Protein AF-A0A3M0GCZ4-F1 (afdb_monomer_lite)

Radius of gyration: 19.89 Å; chains: 1; bounding box: 75×38×51 Å

Secondary structure (DSSP, 8-state):
----PPPPP-HHHHHHHHHHHHHHSPPPPGGG-----S-HHHHHHHHHHHHHHHHHHHHTHHHHHHHHHHH-TT--HHHHHIIIIIIHHHHHHHHHHHHHHHHHTTPPPP----PPPHHHHHHHHHTTSHHHHHHHHHHHHHHHHHHHHHHHHHHHHHHHHHHHTT-HHHIIIIIHHHHHHHHHHHHHHHHHHHHHHHHT-S-HHHHHHHHHHHHHH---TT-TT-HHHHHHHHHHHHHTTGGGSHHHHHHHHHHHHHHHH-TTSTT-SS-HHHHHHHHHHHHHHHTTTTS----------

Foldseek 3Di:
DDPPPDDAQDLVNLLVLLVVLCVVQPAADLVQADLDDDCLPVCCVQCVLVLLLQLQLLCQLQLVVVLCVLQAVPDDPSRCCNSPVHVSSNSNSLNVLSQVNCVSSVHHGHDHDNDDDPVSNVLSVVLVDQLSNLLSLLLSLLQQLLQLLLLLVLLVLVLVVCVVVVNNRCSPRRSVSSSVSSVSSNVSSLSSNVNCLVVVSHDPVSLVVSVVCCLVPPAHRSPSVPLVSLQSVLVSCVSSVVVVVLVVSQLSSFQSVCVRSVVVPPPDSGDPVSSVSNVVNVCSNCVVVPDDDDDDDDDDD

Organism: NCBI:txid2479848

Sequence (301 aa):
MGRVFAPKITDASLKAFTLKLGDKHPPIALGSADRTIHDPGAVRRRFAGTIDYLARVELEVDRNVLELLTLLPNVSEVDKIFYQDVWYDQEMAHGYLLDQLQVDLGMEPADPFMTVPLRMKLLGALAHWDPIHDISRMLYYLTGASTERQAVVAYSILIRELKLMGEDAIAETIIHPIKQQEPGHYTFYKMSAEKMMQDGDLQPWQLFVTRLLRSQAFTLVGVDYVKKYQQDLGGVLTELGMDQEMEVYAKEIGRLEAKLLWAKDKGMDFPPYFLKSLQESVDMYKGQGNFDAPVNNRFMI

InterPro domains:
  IPR009078 Ferritin-like superfamily [SSF47240] (61-214)
  IPR012348 Ribonucleotide reductase-like [G3DSA:1.10.620.20] (51-265)

pLDDT: mean 91.24, std 14.03, range [29.19, 98.62]

Structure (mmCIF, N/CA/C/O backbone):
data_AF-A0A3M0GCZ4-F1
#
_entry.id   AF-A0A3M0GCZ4-F1
#
loop_
_atom_site.group_PDB
_atom_site.id
_atom_site.type_symbol
_atom_site.label_atom_id
_atom_site.label_alt_id
_atom_site.label_comp_id
_atom_site.label_asym_id
_atom_site.label_entity_id
_atom_site.label_seq_id
_atom_site.pdbx_PDB_ins_code
_atom_site.Cartn_x
_atom_site.Cartn_y
_atom_site.Cartn_z
_atom_site.occupancy
_atom_site.B_iso_or_equiv
_atom_site.auth_seq_id
_atom_site.auth_comp_id
_atom_site.auth_asym_id
_atom_site.auth_atom_id
_atom_site.pdbx_PDB_model_num
ATOM 1 N N . MET A 1 1 ? 36.563 12.392 2.396 1.00 38.31 1 MET A N 1
ATOM 2 C CA . MET A 1 1 ? 35.442 11.558 2.882 1.00 38.31 1 MET A CA 1
ATOM 3 C C . MET A 1 1 ? 35.080 10.578 1.782 1.00 38.31 1 MET A C 1
ATOM 5 O O . MET A 1 1 ? 34.630 11.014 0.730 1.00 38.31 1 MET A O 1
ATOM 9 N N . GLY A 1 2 ? 35.380 9.289 1.963 1.00 35.66 2 GLY A N 1
ATOM 10 C CA . GLY A 1 2 ? 35.023 8.266 0.979 1.00 35.66 2 GLY A CA 1
ATOM 11 C C . GLY A 1 2 ? 33.505 8.165 0.875 1.00 35.66 2 GLY A C 1
ATOM 12 O O . GLY A 1 2 ? 32.832 8.055 1.898 1.00 35.66 2 GLY A O 1
ATOM 13 N N . ARG A 1 3 ? 32.957 8.246 -0.343 1.00 40.72 3 ARG A N 1
ATOM 14 C CA . ARG A 1 3 ? 31.555 7.893 -0.580 1.00 40.72 3 ARG A CA 1
ATOM 15 C C . ARG A 1 3 ? 31.402 6.427 -0.191 1.00 40.72 3 ARG A C 1
ATOM 17 O O . ARG A 1 3 ? 31.958 5.561 -0.860 1.00 40.72 3 ARG A O 1
ATOM 24 N N . VAL A 1 4 ? 30.687 6.159 0.897 1.00 42.12 4 VAL A N 1
ATOM 25 C CA . VAL A 1 4 ? 30.185 4.816 1.182 1.00 42.12 4 VAL A CA 1
ATOM 26 C C . VAL A 1 4 ? 29.192 4.521 0.065 1.00 42.12 4 VAL A C 1
ATOM 28 O O . VAL A 1 4 ? 28.097 5.081 0.038 1.00 42.12 4 VAL A O 1
ATOM 31 N N . PHE A 1 5 ? 29.614 3.741 -0.929 1.00 53.41 5 PHE A N 1
ATOM 32 C CA . PHE A 1 5 ? 28.690 3.230 -1.930 1.00 53.41 5 PHE A CA 1
ATOM 33 C C . PHE A 1 5 ? 27.704 2.325 -1.197 1.00 53.41 5 PHE A C 1
ATOM 35 O O . PHE A 1 5 ? 28.119 1.436 -0.450 1.00 53.41 5 PHE A O 1
ATOM 42 N N . ALA A 1 6 ? 26.407 2.583 -1.367 1.00 64.88 6 ALA A N 1
ATOM 43 C CA . ALA A 1 6 ? 25.398 1.642 -0.912 1.00 64.88 6 ALA A CA 1
ATOM 44 C C . ALA A 1 6 ? 25.716 0.263 -1.525 1.00 64.88 6 ALA A C 1
ATOM 46 O O . ALA A 1 6 ? 26.135 0.210 -2.688 1.00 64.88 6 ALA A O 1
ATOM 47 N N . PRO A 1 7 ? 25.591 -0.833 -0.758 1.00 79.56 7 PRO A N 1
ATOM 48 C CA . PRO A 1 7 ? 25.889 -2.162 -1.270 1.00 79.56 7 PRO A CA 1
ATOM 49 C C . PRO A 1 7 ? 25.038 -2.449 -2.512 1.00 79.56 7 PRO A C 1
ATOM 51 O O . PRO A 1 7 ? 23.849 -2.135 -2.540 1.00 79.56 7 PRO A O 1
ATOM 54 N N . LYS A 1 8 ? 25.669 -3.025 -3.542 1.00 91.75 8 LYS A N 1
ATOM 55 C CA . LYS A 1 8 ? 25.013 -3.370 -4.807 1.00 91.75 8 LYS A CA 1
ATOM 56 C C . LYS A 1 8 ? 23.875 -4.362 -4.544 1.00 91.75 8 LYS A C 1
ATOM 58 O O . LYS A 1 8 ? 24.109 -5.401 -3.929 1.00 91.75 8 LYS A O 1
ATOM 63 N N . ILE A 1 9 ? 22.677 -4.072 -5.047 1.00 96.06 9 ILE A N 1
ATOM 64 C CA . ILE A 1 9 ? 21.540 -4.995 -4.975 1.00 96.06 9 ILE A CA 1
ATOM 65 C C . ILE A 1 9 ? 21.711 -6.048 -6.075 1.00 96.06 9 ILE A C 1
ATOM 67 O O . ILE A 1 9 ? 21.933 -5.721 -7.238 1.00 96.06 9 ILE A O 1
ATOM 71 N N . THR A 1 10 ? 21.642 -7.318 -5.697 1.00 95.38 10 THR A N 1
ATOM 72 C CA . THR A 1 10 ? 21.748 -8.496 -6.575 1.00 95.38 10 THR A CA 1
ATOM 73 C C . THR A 1 10 ? 20.532 -9.401 -6.386 1.00 95.38 10 THR A C 1
ATOM 75 O O . THR A 1 10 ? 19.877 -9.325 -5.342 1.00 95.38 10 THR A O 1
ATOM 78 N N . ASP A 1 11 ? 20.266 -10.303 -7.334 1.00 94.75 11 ASP A N 1
ATOM 79 C CA . ASP A 1 11 ? 19.191 -11.299 -7.185 1.00 94.75 11 ASP A CA 1
ATOM 80 C C . ASP A 1 11 ? 19.402 -12.160 -5.932 1.00 94.75 11 ASP A C 1
ATOM 82 O O . ASP A 1 11 ? 18.464 -12.408 -5.182 1.00 94.75 11 ASP A O 1
ATOM 86 N N . ALA A 1 12 ? 20.653 -12.530 -5.632 1.00 95.88 12 ALA A N 1
ATOM 87 C CA . ALA A 1 12 ? 20.996 -13.282 -4.428 1.00 95.88 12 ALA A CA 1
ATOM 88 C C . ALA A 1 12 ? 20.676 -12.504 -3.140 1.00 95.88 12 ALA A C 1
ATOM 90 O O . ALA A 1 12 ? 20.096 -13.065 -2.213 1.00 95.88 12 ALA A O 1
ATOM 91 N N . SER A 1 13 ? 21.014 -11.210 -3.076 1.00 96.00 13 SER A N 1
ATOM 92 C CA . SER A 1 13 ? 20.690 -10.384 -1.903 1.00 96.00 13 SER A CA 1
ATOM 93 C C . SER A 1 13 ? 19.192 -10.113 -1.765 1.00 96.00 13 SER A C 1
ATOM 95 O O . SER A 1 13 ? 18.702 -10.052 -0.642 1.00 96.00 13 SER A O 1
ATOM 97 N N . LEU A 1 14 ? 18.471 -9.965 -2.884 1.00 96.62 14 LEU A N 1
ATOM 98 C CA . LEU A 1 14 ? 17.024 -9.759 -2.880 1.00 96.62 14 LEU A CA 1
ATOM 99 C C . LEU A 1 14 ? 16.307 -11.040 -2.435 1.00 96.62 14 LEU A C 1
ATOM 101 O O . LEU A 1 14 ? 15.491 -10.987 -1.525 1.00 96.62 14 LEU A O 1
ATOM 105 N N . LYS A 1 15 ? 16.707 -12.205 -2.963 1.00 97.75 15 LYS A N 1
ATOM 106 C CA . LYS A 1 15 ? 16.213 -13.519 -2.523 1.00 97.75 15 LYS A CA 1
ATOM 107 C C . LYS A 1 15 ? 16.488 -13.765 -1.041 1.00 97.75 15 LYS A C 1
ATOM 109 O O . LYS A 1 15 ? 15.593 -14.174 -0.313 1.00 97.75 15 LYS A O 1
ATOM 114 N N . ALA A 1 16 ? 17.706 -13.483 -0.575 1.00 97.75 16 ALA A N 1
ATOM 115 C CA . ALA A 1 16 ? 18.057 -13.622 0.837 1.00 97.75 16 ALA A CA 1
ATOM 116 C C . ALA A 1 16 ? 17.223 -12.695 1.737 1.00 97.75 16 ALA A C 1
ATOM 118 O O . ALA A 1 16 ? 16.837 -13.093 2.835 1.00 97.75 16 ALA A O 1
ATOM 119 N N . PHE A 1 17 ? 16.933 -11.475 1.276 1.00 97.69 17 PHE A N 1
ATOM 120 C CA . PHE A 1 17 ? 16.020 -10.568 1.963 1.00 97.69 17 PHE A CA 1
ATOM 121 C C . PHE A 1 17 ? 14.600 -11.146 2.027 1.00 97.69 17 PHE A C 1
ATOM 123 O O . PHE A 1 17 ? 14.047 -11.223 3.121 1.00 97.69 17 PHE A O 1
ATOM 130 N N . THR A 1 18 ? 14.047 -11.596 0.897 1.00 97.56 18 THR A N 1
ATOM 131 C CA . THR A 1 18 ? 12.695 -12.167 0.804 1.00 97.56 18 THR A CA 1
ATOM 132 C C . THR A 1 18 ? 12.514 -13.370 1.727 1.00 97.56 18 THR A C 1
ATOM 134 O O . THR A 1 18 ? 11.573 -13.402 2.511 1.00 97.56 18 THR A O 1
ATOM 137 N N . LEU A 1 19 ? 13.446 -14.327 1.704 1.00 97.56 19 LEU A N 1
ATOM 138 C CA . LEU A 1 19 ? 13.374 -15.507 2.572 1.00 97.56 19 LEU A CA 1
ATOM 139 C C . LEU A 1 19 ? 13.430 -15.116 4.053 1.00 97.56 19 LEU A C 1
ATOM 141 O O . LEU A 1 19 ? 12.614 -15.557 4.855 1.00 97.56 19 LEU A O 1
ATOM 145 N N . LYS A 1 20 ? 14.340 -14.201 4.410 1.00 97.62 20 LYS A N 1
ATOM 146 C CA . LYS A 1 20 ? 14.443 -13.694 5.781 1.00 97.62 20 LYS A CA 1
ATOM 147 C C . LYS A 1 20 ? 13.184 -12.944 6.226 1.00 97.62 20 LYS A C 1
ATOM 149 O O . LYS A 1 20 ? 12.872 -12.958 7.415 1.00 97.62 20 LYS A O 1
ATOM 154 N N . LEU A 1 21 ? 12.511 -12.243 5.312 1.00 97.19 21 LEU A N 1
ATOM 155 C CA . LEU A 1 21 ? 11.243 -11.577 5.592 1.00 97.19 21 LEU A CA 1
ATOM 156 C C . LEU A 1 21 ? 10.177 -12.608 5.980 1.00 97.19 21 LEU A C 1
ATOM 158 O O . LEU A 1 21 ? 9.605 -12.467 7.059 1.00 97.19 21 LEU A O 1
ATOM 162 N N . GLY A 1 22 ? 9.987 -13.650 5.165 1.00 95.62 22 GLY A N 1
ATOM 163 C CA . GLY A 1 22 ? 9.039 -14.733 5.449 1.00 95.62 22 GLY A CA 1
ATOM 164 C C . GLY A 1 22 ? 9.333 -15.451 6.768 1.00 95.62 22 GLY A C 1
ATOM 165 O O . GLY A 1 22 ? 8.443 -15.587 7.602 1.00 95.62 22 GLY A O 1
ATOM 166 N N . ASP A 1 23 ? 10.598 -15.801 7.019 1.00 96.75 23 ASP A N 1
ATOM 167 C CA . ASP A 1 23 ? 11.008 -16.472 8.262 1.00 96.75 23 ASP A CA 1
ATOM 168 C C . ASP A 1 23 ? 10.756 -15.614 9.511 1.00 96.75 23 ASP A C 1
ATOM 170 O O . ASP A 1 23 ? 10.365 -16.113 10.567 1.00 96.75 23 ASP A O 1
ATOM 174 N N . LYS A 1 24 ? 11.040 -14.309 9.423 1.00 96.56 24 LYS A N 1
ATOM 175 C CA . LYS A 1 24 ? 10.952 -13.398 10.571 1.00 96.56 24 LYS A CA 1
ATOM 176 C C . LYS A 1 24 ? 9.514 -12.976 10.869 1.00 96.56 24 LYS A C 1
ATOM 178 O O . LYS A 1 24 ? 9.197 -12.681 12.021 1.00 96.56 24 LYS A O 1
ATOM 183 N N . HIS A 1 25 ? 8.685 -12.893 9.840 1.00 95.81 25 HIS A N 1
ATOM 184 C CA . HIS A 1 25 ? 7.334 -12.365 9.920 1.00 95.81 25 HIS A CA 1
ATOM 185 C C . HIS A 1 25 ? 6.360 -13.336 9.240 1.00 95.81 25 HIS A C 1
ATOM 187 O O . HIS A 1 25 ? 5.807 -12.983 8.212 1.00 95.81 25 HIS A O 1
ATOM 193 N N . PRO A 1 26 ? 6.138 -14.555 9.761 1.00 96.75 26 PRO A N 1
ATOM 194 C CA . PRO A 1 26 ? 5.201 -15.492 9.138 1.00 96.75 26 PRO A CA 1
ATOM 195 C C . PRO A 1 26 ? 3.769 -14.920 9.100 1.00 96.75 26 PRO A C 1
ATOM 197 O O . PRO A 1 26 ? 3.473 -13.986 9.856 1.00 96.75 26 PRO A O 1
ATOM 200 N N . PRO A 1 27 ? 2.867 -15.481 8.271 1.00 97.44 27 PRO A N 1
ATOM 201 C CA . PRO A 1 27 ? 1.453 -15.113 8.271 1.00 97.44 27 PRO A CA 1
ATOM 202 C C . PRO A 1 27 ? 0.866 -15.078 9.685 1.00 97.44 27 PRO A C 1
ATOM 204 O O . PRO A 1 27 ? 1.150 -15.949 10.514 1.00 97.44 27 PRO A O 1
ATOM 207 N N . ILE A 1 28 ? 0.063 -14.053 9.974 1.00 97.50 28 ILE A N 1
ATOM 208 C CA . ILE A 1 28 ? -0.512 -13.867 11.309 1.00 97.50 28 ILE A CA 1
ATOM 209 C C . ILE A 1 28 ? -1.551 -14.966 11.540 1.00 97.50 28 ILE A C 1
ATOM 211 O O . ILE A 1 28 ? -2.485 -15.138 10.759 1.00 97.50 28 ILE A O 1
ATOM 215 N N . ALA A 1 29 ? -1.409 -15.722 12.626 1.00 96.38 29 ALA A N 1
ATOM 216 C CA . ALA A 1 29 ? -2.391 -16.739 12.970 1.00 96.38 29 ALA A CA 1
ATOM 217 C C . ALA A 1 29 ? -3.709 -16.065 13.379 1.00 96.38 29 ALA A C 1
ATOM 219 O O . ALA A 1 29 ? -3.748 -15.349 14.372 1.00 96.38 29 ALA A O 1
ATOM 220 N N . LEU A 1 30 ? -4.814 -16.337 12.680 1.00 93.62 30 LEU A N 1
ATOM 221 C CA . LEU A 1 30 ? -6.104 -15.682 12.969 1.00 93.62 30 LEU A CA 1
ATOM 222 C C . LEU A 1 30 ? -6.553 -15.849 14.434 1.00 93.62 30 LEU A C 1
ATOM 224 O O . LEU A 1 30 ? -7.144 -14.950 15.022 1.00 93.62 30 LEU A O 1
ATOM 228 N N . GLY A 1 31 ? -6.224 -16.989 15.051 1.00 93.69 31 GLY A N 1
ATOM 229 C CA . GLY A 1 31 ? -6.527 -17.266 16.457 1.00 93.69 31 GLY A CA 1
ATOM 230 C C . GLY A 1 31 ? -5.642 -16.541 17.480 1.00 93.69 31 GLY A C 1
ATOM 231 O O . GLY A 1 31 ? -5.900 -16.680 18.671 1.00 93.69 31 GLY A O 1
ATOM 232 N N . SER A 1 32 ? -4.600 -15.808 17.064 1.00 95.25 32 SER A N 1
ATOM 233 C CA . SER A 1 32 ? -3.769 -15.018 17.985 1.00 95.25 32 SER A CA 1
ATOM 234 C C . SER A 1 32 ? -4.334 -13.630 18.284 1.00 95.25 32 SER A C 1
ATOM 236 O O . SER A 1 32 ? -3.797 -12.946 19.153 1.00 95.25 32 SER A O 1
ATOM 238 N N . ALA A 1 33 ? -5.377 -13.201 17.569 1.00 96.19 33 ALA A N 1
ATOM 239 C CA . ALA A 1 33 ? -6.025 -11.916 17.795 1.00 96.19 33 ALA A CA 1
ATOM 240 C C . ALA A 1 33 ? -6.880 -11.940 19.074 1.00 96.19 33 ALA A C 1
ATOM 242 O O . ALA A 1 33 ? -7.771 -12.780 19.226 1.00 96.19 33 ALA A O 1
ATOM 243 N N . ASP A 1 34 ? -6.635 -10.988 19.974 1.00 97.31 34 ASP A N 1
ATOM 244 C CA . ASP A 1 34 ? -7.544 -10.657 21.066 1.00 97.31 34 ASP A CA 1
ATOM 245 C C . ASP A 1 34 ? -8.639 -9.735 20.521 1.00 97.31 34 ASP A C 1
ATOM 247 O O . ASP A 1 34 ? -8.384 -8.611 20.087 1.00 97.31 34 ASP A O 1
ATOM 251 N N . ARG A 1 35 ? -9.871 -10.244 20.532 1.00 94.69 35 ARG A N 1
ATOM 252 C CA . ARG A 1 35 ? -11.056 -9.594 19.953 1.00 94.69 35 ARG A CA 1
ATOM 253 C C . ARG A 1 35 ? -11.828 -8.754 20.972 1.00 94.69 35 ARG A C 1
ATOM 255 O O . ARG A 1 35 ? -12.979 -8.398 20.737 1.00 94.69 35 ARG A O 1
ATOM 262 N N . THR A 1 36 ? -11.233 -8.471 22.128 1.00 97.88 36 THR A N 1
ATOM 263 C CA . THR A 1 36 ? -11.842 -7.605 23.140 1.00 97.88 36 THR A CA 1
ATOM 264 C C . THR A 1 36 ? -11.956 -6.175 22.606 1.00 97.88 36 THR A C 1
ATOM 266 O O . THR A 1 36 ? -10.963 -5.583 22.194 1.00 97.88 36 THR A O 1
ATOM 269 N N . ILE A 1 37 ? -13.166 -5.612 22.638 1.00 98.00 37 ILE A N 1
ATOM 270 C CA . ILE A 1 37 ? -13.441 -4.213 22.285 1.00 98.00 37 ILE A CA 1
ATOM 271 C C . ILE A 1 37 ? -14.203 -3.581 23.450 1.00 98.00 37 ILE A C 1
ATOM 273 O O . ILE A 1 37 ? -15.256 -4.086 23.848 1.00 98.00 37 ILE A O 1
ATOM 277 N N . HIS A 1 38 ? -13.673 -2.500 24.015 1.00 97.81 38 HIS A N 1
ATOM 278 C CA . HIS A 1 38 ? -14.231 -1.860 25.204 1.00 97.81 38 HIS A CA 1
ATOM 279 C C . HIS A 1 38 ? -15.468 -1.005 24.891 1.00 97.81 38 HIS A C 1
ATOM 281 O O . HIS A 1 38 ? -16.476 -1.109 25.592 1.00 97.81 38 HIS A O 1
ATOM 287 N N . ASP A 1 39 ? -15.421 -0.183 23.840 1.00 97.94 39 ASP A N 1
ATOM 288 C CA . ASP A 1 39 ? -16.551 0.608 23.339 1.00 97.94 39 ASP A CA 1
ATOM 289 C C . ASP A 1 39 ? -16.671 0.465 21.809 1.00 97.94 39 ASP A C 1
ATOM 291 O O . ASP A 1 39 ? -16.263 1.353 21.046 1.00 97.94 39 ASP A O 1
ATOM 295 N N . PRO A 1 40 ? -17.295 -0.629 21.323 1.00 97.94 40 PRO A N 1
ATOM 296 C CA . PRO A 1 40 ? -17.469 -0.851 19.888 1.00 97.94 40 PRO A CA 1
ATOM 297 C C . PRO A 1 40 ? -18.274 0.269 19.218 1.00 97.94 40 PRO A C 1
ATOM 299 O O . PRO A 1 40 ? -18.070 0.574 18.043 1.00 97.94 40 PRO A O 1
ATOM 302 N N . GLY A 1 41 ? -19.159 0.941 19.963 1.00 98.00 41 GLY A N 1
ATOM 303 C CA . GLY A 1 41 ? -19.921 2.077 19.459 1.00 98.00 41 GLY A CA 1
ATOM 304 C C . GLY A 1 41 ? -19.039 3.294 19.181 1.00 98.00 41 GLY A C 1
ATOM 305 O O . GLY A 1 41 ? -19.228 3.958 18.160 1.00 98.00 41 GLY A O 1
ATOM 306 N N . ALA A 1 42 ? -18.088 3.606 20.065 1.00 98.00 42 ALA A N 1
ATOM 307 C CA . ALA A 1 42 ? -17.138 4.697 19.859 1.00 98.00 42 ALA A CA 1
ATOM 308 C C . ALA A 1 42 ? -16.163 4.403 18.718 1.00 98.00 42 ALA A C 1
ATOM 310 O O . ALA A 1 42 ? -15.965 5.279 17.874 1.00 98.00 42 ALA A O 1
ATOM 311 N N . VAL A 1 43 ? -15.618 3.182 18.651 1.00 98.25 43 VAL A N 1
ATOM 312 C CA . VAL A 1 43 ? -14.736 2.760 17.550 1.00 98.25 43 VAL A CA 1
ATOM 313 C C . VAL A 1 43 ? -15.462 2.887 16.217 1.00 98.25 43 VAL A C 1
ATOM 315 O O . VAL A 1 43 ? -14.981 3.575 15.320 1.00 98.25 43 VAL A O 1
ATOM 318 N N . ARG A 1 44 ? -16.674 2.333 16.111 1.00 97.75 44 ARG A N 1
ATOM 319 C CA . ARG A 1 44 ? -17.481 2.412 14.890 1.00 97.75 44 ARG A CA 1
ATOM 320 C C . ARG A 1 44 ? -17.801 3.852 14.492 1.00 97.75 44 ARG A C 1
ATOM 322 O O . ARG A 1 44 ? -17.663 4.203 13.327 1.00 97.75 44 ARG A O 1
ATOM 329 N N . ARG A 1 45 ? -18.208 4.709 15.436 1.00 97.38 45 ARG A N 1
ATOM 330 C CA . ARG A 1 45 ? -18.507 6.123 15.132 1.00 97.38 45 ARG A CA 1
ATOM 331 C C . ARG A 1 45 ? -17.308 6.875 14.561 1.00 97.38 45 ARG A C 1
ATOM 333 O O . ARG A 1 45 ? -17.518 7.835 13.828 1.00 97.38 45 ARG A O 1
ATOM 340 N N . ARG A 1 46 ? -16.089 6.486 14.935 1.00 97.12 46 ARG A N 1
ATOM 341 C CA . ARG A 1 46 ? -14.869 7.194 14.546 1.00 97.12 46 ARG A CA 1
ATOM 342 C C . ARG A 1 46 ? -14.170 6.589 13.331 1.00 97.12 46 ARG A C 1
ATOM 344 O O . ARG A 1 46 ? -13.601 7.343 12.556 1.00 97.12 46 ARG A O 1
ATOM 351 N N . PHE A 1 47 ? -14.196 5.265 13.196 1.00 98.00 47 PHE A N 1
ATOM 352 C CA . PHE A 1 47 ? -13.337 4.532 12.264 1.00 98.00 47 PHE A CA 1
ATOM 353 C C . PHE A 1 47 ? -14.075 3.510 11.399 1.00 98.00 47 PHE A C 1
ATOM 355 O O . PHE A 1 47 ? -13.412 2.713 10.748 1.00 98.00 47 PHE A O 1
ATOM 362 N N . ALA A 1 48 ? -15.413 3.491 11.359 1.00 96.94 48 ALA A N 1
ATOM 363 C CA . ALA A 1 48 ? -16.124 2.549 10.488 1.00 96.94 48 ALA A CA 1
ATOM 364 C C . ALA A 1 48 ? -15.702 2.686 9.017 1.00 96.94 48 ALA A C 1
ATOM 366 O O . ALA A 1 48 ? -15.421 1.674 8.387 1.00 96.94 48 ALA A O 1
ATOM 367 N N . GLY A 1 49 ? -15.609 3.914 8.491 1.00 96.56 49 GLY A N 1
ATOM 368 C CA . GLY A 1 49 ? -15.168 4.150 7.113 1.00 96.56 49 GLY A CA 1
ATOM 369 C C . GLY A 1 49 ? -13.731 3.686 6.885 1.00 96.56 49 GLY A C 1
ATOM 370 O O . GLY A 1 49 ? -13.452 2.970 5.929 1.00 96.56 49 GLY A O 1
ATOM 371 N N . THR A 1 50 ? -12.826 4.028 7.804 1.00 97.69 50 THR A N 1
ATOM 372 C CA . THR A 1 50 ? -11.431 3.571 7.772 1.00 97.69 50 THR A CA 1
ATOM 373 C C . THR A 1 50 ? -11.299 2.049 7.803 1.00 97.69 50 THR A C 1
ATOM 375 O O . THR A 1 50 ? -10.582 1.494 6.977 1.00 97.69 50 THR A O 1
ATOM 378 N N . ILE A 1 51 ? -11.964 1.361 8.733 1.00 97.94 51 ILE A N 1
ATOM 379 C CA . ILE A 1 51 ? -11.839 -0.095 8.883 1.00 97.94 51 ILE A CA 1
ATOM 380 C C . ILE A 1 51 ? -12.448 -0.812 7.673 1.00 97.94 51 ILE A C 1
ATOM 382 O O . ILE A 1 51 ? -11.815 -1.732 7.168 1.00 97.94 51 ILE A O 1
ATOM 386 N N . ASP A 1 52 ? -13.600 -0.361 7.168 1.00 97.50 52 ASP A N 1
ATOM 387 C CA . ASP A 1 52 ? -14.207 -0.896 5.938 1.00 97.50 52 ASP A CA 1
ATOM 388 C C . ASP A 1 52 ? -13.285 -0.723 4.729 1.00 97.50 52 ASP A C 1
ATOM 390 O O . ASP A 1 52 ? -13.014 -1.677 3.998 1.00 97.50 52 ASP A O 1
ATOM 394 N N . TYR A 1 53 ? -12.709 0.471 4.563 1.00 97.38 53 TYR A N 1
ATOM 395 C CA . TYR A 1 53 ? -11.789 0.733 3.464 1.00 97.38 53 TYR A CA 1
ATOM 396 C C . TYR A 1 53 ? -10.543 -0.153 3.528 1.00 97.38 53 TYR A C 1
ATOM 398 O O . TYR A 1 53 ? -10.146 -0.714 2.508 1.00 97.38 53 TYR A O 1
ATOM 406 N N . LEU A 1 54 ? -9.929 -0.283 4.708 1.00 97.25 54 LEU A N 1
ATOM 407 C CA . LEU A 1 54 ? -8.740 -1.114 4.898 1.00 97.25 54 LEU A CA 1
ATOM 408 C C . LEU A 1 54 ? -9.069 -2.596 4.691 1.00 97.25 54 LEU A C 1
ATOM 410 O O . LEU A 1 54 ? -8.399 -3.243 3.897 1.00 97.25 54 LEU A O 1
ATOM 414 N N . ALA A 1 55 ? -10.135 -3.111 5.310 1.00 96.81 55 ALA A N 1
ATOM 415 C CA . ALA A 1 55 ? -10.556 -4.503 5.146 1.00 96.81 55 ALA A CA 1
ATOM 416 C C . ALA A 1 55 ? -10.822 -4.853 3.676 1.00 96.81 55 ALA A C 1
ATOM 418 O O . ALA A 1 55 ? -10.369 -5.888 3.197 1.00 96.81 55 ALA A O 1
ATOM 419 N N . ARG A 1 56 ? -11.498 -3.967 2.933 1.00 96.19 56 ARG A N 1
ATOM 420 C CA . ARG A 1 56 ? -11.730 -4.149 1.498 1.00 96.19 56 ARG A CA 1
ATOM 421 C C . ARG A 1 56 ? -10.417 -4.265 0.727 1.00 96.19 56 ARG A C 1
ATOM 423 O O . ARG A 1 56 ? -10.255 -5.207 -0.037 1.00 96.19 56 ARG A O 1
ATOM 430 N N . VAL A 1 57 ? -9.507 -3.307 0.903 1.00 95.44 57 VAL A N 1
ATOM 431 C CA . VAL A 1 57 ? -8.227 -3.282 0.174 1.00 95.44 57 VAL A CA 1
ATOM 432 C C . VAL A 1 57 ? -7.391 -4.523 0.480 1.00 95.44 57 VAL A C 1
ATOM 434 O O . VAL A 1 57 ? -6.838 -5.130 -0.431 1.00 95.44 57 VAL A O 1
ATOM 437 N N . GLU A 1 58 ? -7.351 -4.924 1.744 1.00 94.62 58 GLU A N 1
ATOM 438 C CA . GLU A 1 58 ? -6.578 -6.071 2.230 1.00 94.62 58 GLU A CA 1
ATOM 439 C C . GLU A 1 58 ? -7.199 -7.415 1.808 1.00 94.62 58 GLU A C 1
ATOM 441 O O . GLU A 1 58 ? -6.518 -8.428 1.718 1.00 94.62 58 GLU A O 1
ATOM 446 N N . LEU A 1 59 ? -8.494 -7.451 1.477 1.00 95.69 59 LEU A N 1
ATOM 447 C CA . LEU A 1 59 ? -9.144 -8.625 0.880 1.00 95.69 59 LEU A CA 1
ATOM 448 C C . LEU A 1 59 ? -8.994 -8.703 -0.647 1.00 95.69 59 LEU A C 1
ATOM 450 O O . LEU A 1 59 ? -9.336 -9.719 -1.252 1.00 95.69 59 LEU A O 1
ATOM 454 N N . GLU A 1 60 ? -8.467 -7.668 -1.302 1.00 94.38 60 GLU A N 1
ATOM 455 C CA . GLU A 1 60 ? -8.271 -7.651 -2.758 1.00 94.38 60 GLU A CA 1
ATOM 456 C C . GLU A 1 60 ? -6.993 -8.381 -3.206 1.00 94.38 60 GLU A C 1
ATOM 458 O O . GLU A 1 60 ? -6.630 -8.332 -4.383 1.00 94.38 60 GLU A O 1
ATOM 463 N N . VAL A 1 61 ? -6.332 -9.113 -2.305 1.00 90.44 61 VAL A N 1
ATOM 464 C CA . VAL A 1 61 ? -5.097 -9.881 -2.549 1.00 90.44 61 VAL A CA 1
ATOM 465 C C . VAL A 1 61 ? -5.210 -10.799 -3.760 1.00 90.44 61 VAL A C 1
ATOM 467 O O . VAL A 1 61 ? -4.363 -10.743 -4.651 1.00 90.44 61 VAL A O 1
ATOM 470 N N . ASP A 1 62 ? -6.285 -11.580 -3.863 1.00 89.25 62 ASP A N 1
ATOM 471 C CA . ASP A 1 62 ? -6.526 -12.462 -5.011 1.00 89.25 62 ASP A CA 1
ATOM 472 C C . ASP A 1 62 ? -6.597 -11.680 -6.332 1.00 89.25 62 ASP A C 1
ATOM 474 O O . ASP A 1 62 ? -6.035 -12.087 -7.356 1.00 89.25 62 ASP A O 1
ATOM 478 N N . ARG A 1 63 ? -7.247 -10.510 -6.320 1.00 92.25 63 ARG A N 1
ATOM 479 C CA . ARG A 1 63 ? -7.282 -9.619 -7.483 1.00 92.25 63 ARG A CA 1
ATOM 480 C C . ARG A 1 63 ? -5.892 -9.067 -7.781 1.00 92.25 63 ARG A C 1
ATOM 482 O O . ARG A 1 63 ? -5.507 -9.049 -8.949 1.00 92.25 63 ARG A O 1
ATOM 489 N N . ASN A 1 64 ? -5.129 -8.664 -6.770 1.00 90.44 64 ASN A N 1
ATOM 490 C CA . ASN A 1 64 ? -3.770 -8.144 -6.926 1.00 90.44 64 ASN A CA 1
ATOM 491 C C . ASN A 1 64 ? -2.824 -9.205 -7.518 1.00 90.44 64 ASN A C 1
ATOM 493 O O . ASN A 1 64 ? -2.026 -8.893 -8.405 1.00 90.44 64 ASN A O 1
ATOM 497 N N . VAL A 1 65 ? -2.969 -10.478 -7.128 1.00 89.38 65 VAL A N 1
ATOM 498 C CA . VAL A 1 65 ? -2.261 -11.607 -7.759 1.00 89.38 65 VAL A CA 1
ATOM 499 C C . VAL A 1 65 ? -2.653 -11.747 -9.228 1.00 89.38 65 VAL A C 1
ATOM 501 O O . VAL A 1 65 ? -1.783 -11.901 -10.088 1.00 89.38 65 VAL A O 1
ATOM 504 N N . LEU A 1 66 ? -3.943 -11.660 -9.562 1.00 90.06 66 LEU A N 1
ATOM 505 C CA . LEU A 1 66 ? -4.383 -11.695 -10.961 1.00 90.06 66 LEU A CA 1
ATOM 506 C C . LEU A 1 66 ? -3.833 -10.513 -11.771 1.00 90.06 66 LEU A C 1
ATOM 508 O O . LEU A 1 66 ? -3.461 -10.692 -12.934 1.00 90.06 66 LEU A O 1
ATOM 512 N N . GLU A 1 67 ? -3.747 -9.319 -11.183 1.00 90.44 67 GLU A N 1
ATOM 513 C CA . GLU A 1 67 ? -3.126 -8.152 -11.814 1.00 90.44 67 GLU A CA 1
ATOM 514 C C . GLU A 1 67 ? -1.631 -8.364 -12.054 1.00 90.44 67 GLU A C 1
ATOM 516 O O . GLU A 1 67 ? -1.168 -8.121 -13.169 1.00 90.44 67 GLU A O 1
ATOM 521 N N . LEU A 1 68 ? -0.895 -8.895 -11.073 1.00 89.94 68 LEU A N 1
ATOM 522 C CA . LEU A 1 68 ? 0.512 -9.275 -11.218 1.00 89.94 68 LEU A CA 1
ATOM 523 C C . LEU A 1 68 ? 0.700 -10.258 -12.381 1.00 89.94 68 LEU A C 1
ATOM 525 O O . LEU A 1 68 ? 1.507 -10.006 -13.277 1.00 89.94 68 LEU A O 1
ATOM 529 N N . LEU A 1 69 ? -0.057 -11.359 -12.389 1.00 88.44 69 LEU A N 1
ATOM 530 C CA . LEU A 1 69 ? 0.023 -12.390 -13.429 1.00 88.44 69 LEU A CA 1
ATOM 531 C C . LEU A 1 69 ? -0.353 -11.849 -14.814 1.00 88.44 69 LEU A C 1
ATOM 533 O O . LEU A 1 69 ? 0.160 -12.322 -15.826 1.00 88.44 69 LEU A O 1
ATOM 537 N N . THR A 1 70 ? -1.233 -10.847 -14.862 1.00 90.25 70 THR A N 1
ATOM 538 C CA . THR A 1 70 ? -1.620 -10.170 -16.103 1.00 90.25 70 THR A CA 1
ATOM 539 C C . THR A 1 70 ? -0.519 -9.235 -16.597 1.00 90.25 70 THR A C 1
ATOM 541 O O . THR A 1 70 ? -0.211 -9.226 -17.786 1.00 90.25 70 THR A O 1
ATOM 544 N N . LEU A 1 71 ? 0.053 -8.421 -15.708 1.00 91.38 71 LEU A N 1
ATOM 545 C CA . LEU A 1 71 ? 0.991 -7.354 -16.060 1.00 91.38 71 LEU A CA 1
ATOM 546 C C . LEU A 1 71 ? 2.413 -7.858 -16.294 1.00 91.38 71 LEU A C 1
ATOM 548 O O . LEU A 1 71 ? 3.148 -7.232 -17.056 1.00 91.38 71 LEU A O 1
ATOM 552 N N . LEU A 1 72 ? 2.807 -8.948 -15.632 1.00 91.75 72 LEU A N 1
ATOM 553 C CA . LEU A 1 72 ? 4.181 -9.437 -15.609 1.00 91.75 72 LEU A CA 1
ATOM 554 C C . LEU A 1 72 ? 4.290 -10.858 -16.195 1.00 91.75 72 LEU A C 1
ATOM 556 O O . LEU A 1 72 ? 4.561 -11.808 -15.455 1.00 91.75 72 LEU A O 1
ATOM 560 N N . PRO A 1 73 ? 4.152 -11.033 -17.525 1.00 88.38 73 PRO A N 1
ATOM 561 C CA . PRO A 1 73 ? 4.208 -12.357 -18.155 1.00 88.38 73 PRO A CA 1
ATOM 562 C C . PRO A 1 73 ? 5.540 -13.089 -17.908 1.00 88.38 73 PRO A C 1
ATOM 564 O O . PRO A 1 73 ? 5.567 -14.312 -17.799 1.00 88.38 73 PRO A O 1
ATOM 567 N N . ASN A 1 74 ? 6.637 -12.339 -17.749 1.00 86.88 74 ASN A N 1
ATOM 568 C CA . ASN A 1 74 ? 7.978 -12.858 -17.466 1.00 86.88 74 ASN A CA 1
ATOM 569 C C . ASN A 1 74 ? 8.486 -12.391 -16.089 1.00 86.88 74 ASN A C 1
ATOM 571 O O . ASN A 1 74 ? 9.483 -11.672 -15.982 1.00 86.88 74 ASN A O 1
ATOM 575 N N . VAL A 1 75 ? 7.760 -12.737 -15.026 1.00 84.50 75 VAL A N 1
ATOM 576 C CA . VAL A 1 75 ? 8.117 -12.401 -13.636 1.00 84.50 75 VAL A CA 1
ATOM 577 C C . VAL A 1 75 ? 9.369 -13.166 -13.162 1.00 84.50 75 VAL A C 1
ATOM 579 O O . VAL A 1 75 ? 9.543 -14.347 -13.488 1.00 84.50 75 VAL A O 1
ATOM 582 N N . SER A 1 76 ? 10.264 -12.501 -12.417 1.00 89.44 76 SER A N 1
ATOM 583 C CA . SER A 1 76 ? 11.533 -13.106 -11.978 1.00 89.44 76 SER A CA 1
ATOM 584 C C . SER A 1 76 ? 11.316 -14.207 -10.932 1.00 89.44 76 SER A C 1
ATOM 586 O O . SER A 1 76 ? 10.275 -14.261 -10.280 1.00 89.44 76 SER A O 1
ATOM 588 N N . GLU A 1 77 ? 12.300 -15.092 -10.734 1.00 92.88 77 GLU A N 1
ATOM 589 C CA . GLU A 1 77 ? 12.220 -16.121 -9.680 1.00 92.88 77 GLU A CA 1
ATOM 590 C C . GLU A 1 77 ? 12.028 -15.492 -8.293 1.00 92.88 77 GLU A C 1
ATOM 592 O O . GLU A 1 77 ? 11.234 -15.977 -7.496 1.00 92.88 77 GLU A O 1
ATOM 597 N N . VAL A 1 78 ? 12.722 -14.386 -8.014 1.00 94.56 78 VAL A N 1
ATOM 598 C CA . VAL A 1 78 ? 12.662 -13.724 -6.706 1.00 94.56 78 VAL A CA 1
ATOM 599 C C . VAL A 1 78 ? 11.308 -13.057 -6.473 1.00 94.56 78 VAL A C 1
ATOM 601 O O . VAL A 1 78 ? 10.786 -13.134 -5.365 1.00 94.56 78 VAL A O 1
ATOM 604 N N . ASP A 1 79 ? 10.719 -12.461 -7.513 1.00 93.81 79 ASP A N 1
ATOM 605 C CA . ASP A 1 79 ? 9.347 -11.952 -7.453 1.00 93.81 79 ASP A CA 1
ATOM 606 C C . ASP A 1 79 ? 8.358 -13.090 -7.168 1.00 93.81 79 ASP A C 1
ATOM 608 O O . ASP A 1 79 ? 7.515 -12.947 -6.292 1.00 93.81 79 ASP A O 1
ATOM 612 N N . LYS A 1 80 ? 8.477 -14.240 -7.853 1.00 93.19 80 LYS A N 1
ATOM 613 C CA . LYS A 1 80 ? 7.596 -15.397 -7.606 1.00 93.19 80 LYS A CA 1
ATOM 614 C C . LYS A 1 80 ? 7.668 -15.860 -6.156 1.00 93.19 80 LYS A C 1
ATOM 616 O O . LYS A 1 80 ? 6.620 -16.014 -5.547 1.00 93.19 80 LYS A O 1
ATOM 621 N N . ILE A 1 81 ? 8.877 -16.019 -5.613 1.00 95.12 81 ILE A N 1
ATOM 622 C CA . ILE A 1 81 ? 9.077 -16.396 -4.205 1.00 95.12 81 ILE A CA 1
ATOM 623 C C . ILE A 1 81 ? 8.424 -15.365 -3.285 1.00 95.12 81 ILE A C 1
ATOM 625 O O . ILE A 1 81 ? 7.728 -15.728 -2.347 1.00 95.12 81 ILE A O 1
ATOM 629 N N . PHE A 1 82 ? 8.625 -14.071 -3.550 1.00 96.25 82 PHE A N 1
ATOM 630 C CA . PHE A 1 82 ? 8.017 -13.030 -2.728 1.00 96.25 82 PHE A CA 1
ATOM 631 C C . PHE A 1 82 ? 6.490 -13.111 -2.750 1.00 96.25 82 PHE A C 1
ATOM 633 O O . PHE A 1 82 ? 5.892 -13.178 -1.684 1.00 96.25 82 PHE A O 1
ATOM 640 N N . TYR A 1 83 ? 5.860 -13.154 -3.926 1.00 93.31 83 TYR A N 1
ATOM 641 C CA . TYR A 1 83 ? 4.399 -13.162 -4.008 1.00 93.31 83 TYR A CA 1
ATOM 642 C C . TYR A 1 83 ? 3.782 -14.457 -3.506 1.00 93.31 83 TYR A C 1
ATOM 644 O O . TYR A 1 83 ? 2.817 -14.402 -2.759 1.00 93.31 83 TYR A O 1
ATOM 652 N N . GLN A 1 84 ? 4.321 -15.606 -3.911 1.00 92.19 84 GLN A N 1
ATOM 653 C CA . GLN A 1 84 ? 3.702 -16.905 -3.650 1.00 92.19 84 GLN A CA 1
ATOM 654 C C . GLN A 1 84 ? 4.018 -17.436 -2.254 1.00 92.19 84 GLN A C 1
ATOM 656 O O . GLN A 1 84 ? 3.131 -17.989 -1.616 1.00 92.19 84 GLN A O 1
ATOM 661 N N . ASP A 1 85 ? 5.255 -17.260 -1.781 1.00 94.12 85 ASP A N 1
ATOM 662 C CA . ASP A 1 85 ? 5.734 -17.947 -0.575 1.00 94.12 85 ASP A CA 1
ATOM 663 C C . ASP A 1 85 ? 5.785 -17.033 0.660 1.00 94.12 85 ASP A C 1
ATOM 665 O O . ASP A 1 85 ? 6.017 -17.513 1.769 1.00 94.12 85 ASP A O 1
ATOM 669 N N . VAL A 1 86 ? 5.634 -15.713 0.487 1.00 96.38 86 VAL A N 1
ATOM 670 C CA . VAL A 1 86 ? 5.760 -14.735 1.582 1.00 96.38 86 VAL A CA 1
ATOM 671 C C . VAL A 1 86 ? 4.546 -13.815 1.656 1.00 96.38 86 VAL A C 1
ATOM 673 O O . VAL A 1 86 ? 3.805 -13.863 2.630 1.00 96.38 86 VAL A O 1
ATOM 676 N N . TRP A 1 87 ? 4.344 -12.988 0.633 1.00 97.31 87 TRP A N 1
ATOM 677 C CA . TRP A 1 87 ? 3.368 -11.900 0.626 1.00 97.31 87 TRP A CA 1
ATOM 678 C C . TRP A 1 87 ? 1.924 -12.413 0.640 1.00 97.31 87 TRP A C 1
ATOM 680 O O . TRP A 1 87 ? 1.147 -11.983 1.480 1.00 97.31 87 TRP A O 1
ATOM 690 N N . TYR A 1 88 ? 1.569 -13.381 -0.211 1.00 96.62 88 TYR A N 1
ATOM 691 C CA . TYR A 1 88 ? 0.175 -13.816 -0.358 1.00 96.62 88 TYR A CA 1
ATOM 692 C C . TYR A 1 88 ? -0.472 -14.268 0.959 1.00 96.62 88 TYR A C 1
ATOM 694 O O . TYR A 1 88 ? -1.508 -13.737 1.348 1.00 96.62 88 TYR A O 1
ATOM 702 N N . ASP A 1 89 ? 0.143 -15.211 1.679 1.00 96.19 89 ASP A N 1
ATOM 703 C CA . ASP A 1 89 ? -0.444 -15.722 2.925 1.00 96.19 89 ASP A CA 1
ATOM 704 C C . ASP A 1 89 ? -0.436 -14.670 4.048 1.00 96.19 89 ASP A C 1
ATOM 706 O O . ASP A 1 89 ? -1.316 -14.680 4.912 1.00 96.19 89 ASP A O 1
ATOM 710 N N . GLN A 1 90 ? 0.547 -13.762 4.046 1.00 97.62 90 GLN A N 1
ATOM 711 C CA . GLN A 1 90 ? 0.600 -12.634 4.977 1.00 97.62 90 GLN A CA 1
ATOM 712 C C . GLN A 1 90 ? -0.606 -11.713 4.777 1.00 97.62 90 GLN A C 1
ATOM 714 O O . GLN A 1 90 ? -1.355 -11.483 5.721 1.00 97.62 90 GLN A O 1
ATOM 719 N N . GLU A 1 91 ? -0.834 -11.266 3.550 1.00 97.06 91 GLU A N 1
ATOM 720 C CA . GLU A 1 91 ? -1.865 -10.280 3.216 1.00 97.06 91 GLU A CA 1
ATOM 721 C C . GLU A 1 91 ? -3.270 -10.870 3.319 1.00 97.06 91 GLU A C 1
ATOM 723 O O . GLU A 1 91 ? -4.181 -10.242 3.851 1.00 97.06 91 GLU A O 1
ATOM 728 N N . MET A 1 92 ? -3.447 -12.139 2.930 1.00 96.69 92 MET A N 1
ATOM 729 C CA . MET A 1 92 ? -4.707 -12.844 3.182 1.00 96.69 92 MET A CA 1
ATOM 730 C C . MET A 1 92 ? -5.051 -12.842 4.677 1.00 96.69 92 MET A C 1
ATOM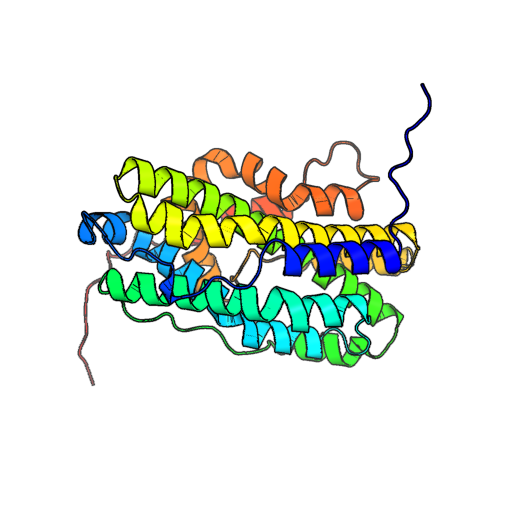 732 O O . MET A 1 92 ? -6.208 -12.636 5.048 1.00 96.69 92 MET A O 1
ATOM 736 N N . ALA A 1 93 ? -4.061 -13.041 5.556 1.00 97.56 93 ALA A N 1
ATOM 737 C CA . ALA A 1 93 ? -4.285 -12.956 6.995 1.00 97.56 93 ALA A CA 1
ATOM 738 C C . ALA A 1 93 ? -4.657 -11.532 7.447 1.00 97.56 93 ALA A C 1
ATOM 740 O O . ALA A 1 93 ? -5.484 -11.399 8.349 1.00 97.56 93 ALA A O 1
ATOM 741 N N . HIS A 1 94 ? -4.099 -10.483 6.830 1.00 98.00 94 HIS A N 1
ATOM 742 C CA . HIS A 1 94 ? -4.459 -9.089 7.124 1.00 98.00 94 HIS A CA 1
ATOM 743 C C . HIS A 1 94 ? -5.923 -8.821 6.787 1.00 98.00 94 HIS A C 1
ATOM 745 O O . HIS A 1 94 ? -6.677 -8.370 7.655 1.00 98.00 94 HIS A O 1
ATOM 751 N N . GLY A 1 95 ? -6.339 -9.190 5.572 1.00 96.69 95 GLY A N 1
ATOM 752 C CA . GLY A 1 95 ? -7.714 -9.053 5.103 1.00 96.69 95 GLY A CA 1
ATOM 753 C C . GLY A 1 95 ? -8.706 -9.770 6.015 1.00 96.69 95 GLY A C 1
ATOM 754 O O . GLY A 1 95 ? -9.665 -9.160 6.483 1.00 96.69 95 GLY A O 1
ATOM 755 N N . TYR A 1 96 ? -8.443 -11.033 6.368 1.00 97.56 96 TYR A N 1
ATOM 756 C CA . TYR A 1 96 ? -9.322 -11.787 7.270 1.00 97.56 96 TYR A CA 1
ATOM 757 C C . TYR A 1 96 ? -9.406 -11.196 8.678 1.00 97.56 96 TYR A C 1
ATOM 759 O O . TYR A 1 96 ? -10.474 -11.210 9.289 1.00 97.56 96 TYR A O 1
ATOM 767 N N . LEU A 1 97 ? -8.297 -10.690 9.216 1.00 98.00 97 LEU A N 1
ATOM 768 C CA . LEU A 1 97 ? -8.274 -10.070 10.538 1.00 98.00 97 LEU A CA 1
ATOM 769 C C . LEU A 1 97 ? -9.088 -8.772 10.575 1.00 98.00 97 LEU A C 1
ATOM 771 O O . LEU A 1 97 ? -9.855 -8.554 11.515 1.00 98.00 97 LEU A O 1
ATOM 775 N N . LEU A 1 98 ? -8.945 -7.925 9.556 1.00 97.94 98 LEU A N 1
ATOM 776 C CA . LEU A 1 98 ? -9.684 -6.667 9.454 1.00 97.94 98 LEU A CA 1
ATOM 777 C C . LEU A 1 98 ? -11.163 -6.895 9.152 1.00 97.94 98 LEU A C 1
ATOM 779 O O . LEU A 1 98 ? -12.012 -6.246 9.759 1.00 97.94 98 LEU A O 1
ATOM 783 N N . ASP A 1 99 ? -11.488 -7.852 8.287 1.00 97.50 99 ASP A N 1
ATOM 784 C CA . ASP A 1 99 ? -12.875 -8.221 8.016 1.00 97.50 99 ASP A CA 1
ATOM 785 C C . ASP A 1 99 ? -13.560 -8.798 9.259 1.00 97.50 99 ASP A C 1
ATOM 787 O O . ASP A 1 99 ? -14.677 -8.418 9.616 1.00 97.50 99 ASP A O 1
ATOM 791 N N . GLN A 1 100 ? -12.849 -9.637 10.015 1.00 97.06 100 GLN A N 1
ATOM 792 C CA . GLN A 1 100 ? -13.367 -10.148 11.276 1.00 97.06 100 GLN A CA 1
ATOM 793 C C . GLN A 1 100 ? -13.584 -9.029 12.309 1.00 97.06 100 GLN A C 1
ATOM 795 O O . GLN A 1 100 ? -14.589 -9.069 13.027 1.00 97.06 100 GLN A O 1
ATOM 800 N N . LEU A 1 101 ? -12.700 -8.025 12.354 1.00 97.38 101 LEU A N 1
ATOM 801 C CA . LEU A 1 101 ? -12.863 -6.834 13.191 1.00 97.38 101 LEU A CA 1
ATOM 802 C C . LEU A 1 101 ? -14.119 -6.031 12.811 1.00 97.38 101 LEU A C 1
ATOM 804 O O . LEU A 1 101 ? -14.809 -5.530 13.699 1.00 97.38 101 LEU A O 1
ATOM 808 N N . GLN A 1 102 ? -14.469 -5.934 11.525 1.00 97.12 102 GLN A N 1
ATOM 809 C CA . GLN A 1 102 ? -15.727 -5.299 11.109 1.00 97.12 102 GLN A CA 1
ATOM 810 C C . GLN A 1 102 ? -16.940 -6.000 11.714 1.00 97.12 102 GLN A C 1
ATOM 812 O O . GLN A 1 102 ? -17.818 -5.357 12.298 1.00 97.12 102 GLN A O 1
ATOM 817 N N . VAL A 1 103 ? -16.965 -7.330 11.627 1.00 96.56 103 VAL A N 1
ATOM 818 C CA . VAL A 1 103 ? -18.041 -8.141 12.203 1.00 96.56 103 VAL A CA 1
ATOM 819 C C . VAL A 1 103 ? -18.105 -7.961 13.724 1.00 96.56 103 VAL A C 1
ATOM 821 O O . VAL A 1 103 ? -19.199 -7.824 14.273 1.00 96.56 103 VAL A O 1
ATOM 824 N N . ASP A 1 104 ? -16.958 -7.868 14.405 1.00 96.81 104 ASP A N 1
ATOM 825 C CA . ASP A 1 104 ? -16.889 -7.592 15.850 1.00 96.81 104 ASP A CA 1
ATOM 826 C C . ASP A 1 104 ? -17.467 -6.222 16.233 1.00 96.81 104 ASP A C 1
ATOM 828 O O . ASP A 1 104 ? -18.054 -6.059 17.304 1.00 96.81 104 ASP A O 1
ATOM 832 N N . LEU A 1 105 ? -17.380 -5.243 15.332 1.00 97.38 105 LEU A N 1
ATOM 833 C CA . LEU A 1 105 ? -17.983 -3.914 15.472 1.00 97.38 105 LEU A CA 1
ATOM 834 C C . LEU A 1 105 ? -19.463 -3.866 15.037 1.00 97.38 105 LEU A C 1
ATOM 836 O O . LEU A 1 105 ? -20.093 -2.796 15.042 1.00 97.38 105 LEU A O 1
ATOM 840 N N . GLY A 1 106 ? -20.044 -5.010 14.662 1.00 96.88 106 GLY A N 1
ATOM 841 C CA . GLY A 1 106 ? -21.415 -5.118 14.166 1.00 96.88 106 GLY A CA 1
ATOM 842 C C . GLY A 1 106 ? -21.620 -4.424 12.816 1.00 96.88 106 GLY A C 1
ATOM 843 O O . GLY A 1 106 ? -22.684 -3.835 12.579 1.00 96.88 106 GLY A O 1
ATOM 844 N N . MET A 1 107 ? -20.582 -4.404 11.983 1.00 97.25 107 MET A N 1
ATOM 845 C CA . MET A 1 107 ? -20.626 -3.968 10.588 1.00 97.25 107 MET A CA 1
ATOM 846 C C . MET A 1 107 ? -20.833 -5.179 9.669 1.00 97.25 107 MET A C 1
ATOM 848 O O . MET A 1 107 ? -20.697 -6.327 10.094 1.00 97.25 107 MET A O 1
ATOM 852 N N . GLU A 1 108 ? -21.215 -4.916 8.422 1.00 96.25 108 GLU A N 1
ATOM 853 C CA . GLU A 1 108 ? -21.241 -5.962 7.398 1.00 96.25 108 GLU A CA 1
ATOM 854 C C . GLU A 1 108 ? -19.799 -6.324 7.000 1.00 96.25 108 GLU A C 1
ATOM 856 O O . GLU A 1 108 ? -18.922 -5.462 7.105 1.00 96.25 108 GLU A O 1
ATOM 861 N N . PRO A 1 109 ? -19.544 -7.562 6.545 1.00 95.38 109 PRO A N 1
ATOM 862 C CA . PRO A 1 109 ? -18.268 -7.918 5.933 1.00 95.38 109 PRO A CA 1
ATOM 863 C C . PRO A 1 109 ? -17.933 -7.012 4.742 1.00 95.38 109 PRO A C 1
ATOM 865 O O . PRO A 1 109 ? -18.834 -6.537 4.040 1.00 95.38 109 PRO A O 1
ATOM 868 N N . ALA A 1 110 ? -16.641 -6.808 4.494 1.00 94.62 110 ALA A N 1
ATOM 869 C CA . ALA A 1 110 ? -16.164 -6.015 3.368 1.00 94.62 110 ALA A CA 1
ATOM 870 C C . ALA A 1 110 ? -16.529 -6.677 2.031 1.00 94.62 110 ALA A C 1
ATOM 872 O O . ALA A 1 110 ? -16.538 -7.900 1.888 1.00 94.62 110 ALA A O 1
ATOM 873 N N . ASP A 1 111 ? -16.789 -5.838 1.028 1.00 93.31 111 ASP A N 1
ATOM 874 C CA . ASP A 1 111 ? -17.076 -6.252 -0.348 1.00 93.31 111 ASP A CA 1
ATOM 875 C C . ASP A 1 111 ? -15.869 -5.926 -1.251 1.00 93.31 111 ASP A C 1
ATOM 877 O O . ASP A 1 111 ? -15.756 -4.791 -1.739 1.00 93.31 111 ASP A O 1
ATOM 881 N N . PRO A 1 112 ? -14.915 -6.865 -1.426 1.00 92.50 112 PRO A N 1
ATOM 882 C CA . PRO A 1 112 ? -13.680 -6.615 -2.163 1.00 92.50 112 PRO A CA 1
ATOM 883 C C . PRO A 1 112 ? -13.920 -6.436 -3.664 1.00 92.50 112 PRO A C 1
ATOM 885 O O . PRO A 1 112 ? -14.708 -7.138 -4.306 1.00 92.50 112 PRO A O 1
ATOM 888 N N . PHE A 1 113 ? -13.169 -5.521 -4.276 1.00 89.19 113 PHE A N 1
ATOM 889 C CA . PHE A 1 113 ? -13.219 -5.295 -5.712 1.00 89.19 113 PHE A CA 1
ATOM 890 C C . PHE A 1 113 ? -12.364 -6.310 -6.487 1.00 89.19 113 PHE A C 1
ATOM 892 O O . PHE A 1 113 ? -11.142 -6.201 -6.588 1.00 89.19 113 PHE A O 1
ATOM 899 N N . MET A 1 114 ? -13.031 -7.266 -7.137 1.00 90.94 114 MET A N 1
ATOM 900 C CA . MET A 1 114 ? -12.362 -8.400 -7.798 1.00 90.94 114 MET A CA 1
ATOM 901 C C . MET A 1 114 ? -12.101 -8.230 -9.306 1.00 90.94 114 MET A C 1
ATOM 903 O O . MET A 1 114 ? -11.663 -9.164 -9.981 1.00 90.94 114 MET A O 1
ATOM 907 N N . THR A 1 115 ? -12.383 -7.061 -9.890 1.00 89.19 115 THR A N 1
ATOM 908 C CA . THR A 1 115 ? -12.300 -6.882 -11.351 1.00 89.19 115 THR A CA 1
ATOM 909 C C . THR A 1 115 ? -10.956 -6.315 -11.797 1.00 89.19 115 THR A C 1
ATOM 911 O O . THR A 1 115 ? -10.666 -5.150 -11.562 1.00 89.19 115 THR A O 1
ATOM 914 N N . VAL A 1 116 ? -10.198 -7.079 -12.591 1.00 88.75 116 VAL A N 1
ATOM 915 C CA . VAL A 1 116 ? -9.009 -6.558 -13.294 1.00 88.75 116 VAL A CA 1
ATOM 916 C C . VAL A 1 116 ? -9.430 -5.592 -14.421 1.00 88.75 116 VAL A C 1
ATOM 918 O O . VAL A 1 116 ? -10.088 -6.030 -15.382 1.00 88.75 116 VAL A O 1
ATOM 921 N N . PRO A 1 117 ? -9.038 -4.301 -14.383 1.00 87.62 117 PRO A N 1
ATOM 922 C CA . PRO A 1 117 ? -9.458 -3.311 -15.373 1.00 87.62 117 PRO A CA 1
ATOM 923 C C . PRO A 1 117 ? -8.943 -3.610 -16.788 1.00 87.62 117 PRO A C 1
ATOM 925 O O . PRO A 1 117 ? -7.812 -4.060 -16.979 1.00 87.62 117 PRO A O 1
ATOM 928 N N . LEU A 1 118 ? -9.730 -3.262 -17.816 1.00 90.00 118 LEU A N 1
ATOM 929 C CA . LEU A 1 118 ? -9.362 -3.487 -19.224 1.00 90.00 118 LEU A CA 1
ATOM 930 C C . LEU A 1 118 ? -8.000 -2.878 -19.591 1.00 90.00 118 LEU A C 1
ATOM 932 O O . LEU A 1 118 ? -7.221 -3.511 -20.295 1.00 90.00 118 LEU A O 1
ATOM 936 N N . ARG A 1 119 ? -7.678 -1.681 -19.086 1.00 88.56 119 ARG A N 1
ATOM 937 C CA . ARG A 1 119 ? -6.367 -1.052 -19.324 1.00 88.56 119 ARG A CA 1
ATOM 938 C C . ARG A 1 119 ? -5.191 -1.889 -18.807 1.00 88.56 119 ARG A C 1
ATOM 940 O O . ARG A 1 119 ? -4.158 -1.905 -19.463 1.00 88.56 119 ARG A O 1
ATOM 947 N N . MET A 1 120 ? -5.355 -2.604 -17.689 1.00 89.75 120 MET A N 1
ATOM 948 C CA . MET A 1 120 ? -4.314 -3.482 -17.145 1.00 89.75 120 MET A CA 1
ATOM 949 C C . MET A 1 120 ? -4.173 -4.728 -18.013 1.00 89.75 120 MET A C 1
ATOM 951 O O . MET A 1 120 ? -3.061 -5.117 -18.342 1.00 89.75 120 MET A O 1
ATOM 955 N N . LYS A 1 121 ? -5.291 -5.284 -18.500 1.00 92.50 121 LYS A N 1
ATOM 956 C CA . LYS A 1 121 ? -5.281 -6.389 -19.474 1.00 92.50 121 LYS A CA 1
ATOM 957 C C . LYS A 1 121 ? -4.584 -6.002 -20.781 1.00 92.50 121 LYS A C 1
ATOM 959 O O . LYS A 1 121 ? -3.801 -6.782 -21.311 1.00 92.50 121 LYS A O 1
ATOM 964 N N . LEU A 1 122 ? -4.840 -4.793 -21.287 1.00 93.00 122 LEU A N 1
ATOM 965 C CA . LEU A 1 122 ? -4.178 -4.268 -22.484 1.00 93.00 122 LEU A CA 1
ATOM 966 C C . LEU A 1 122 ? -2.679 -4.049 -22.253 1.00 93.00 122 LEU A C 1
ATOM 968 O O . LEU A 1 122 ? -1.879 -4.452 -23.094 1.00 93.00 122 LEU A O 1
ATOM 972 N N . LEU A 1 123 ? -2.293 -3.457 -21.117 1.00 91.94 123 LEU A N 1
ATOM 973 C CA . LEU A 1 123 ? -0.885 -3.296 -20.756 1.00 91.94 123 LEU A CA 1
ATOM 974 C C . LEU A 1 123 ? -0.184 -4.656 -20.639 1.00 91.94 123 LEU A C 1
ATOM 976 O O . LEU A 1 123 ? 0.879 -4.829 -21.220 1.00 91.94 123 LEU A O 1
ATOM 980 N N . GLY A 1 124 ? -0.814 -5.635 -19.989 1.00 92.94 124 GLY A N 1
ATOM 981 C CA . GLY A 1 124 ? -0.308 -7.003 -19.868 1.00 92.94 124 GLY A CA 1
ATOM 982 C C . GLY A 1 124 ? -0.135 -7.724 -21.207 1.00 92.94 124 GLY A C 1
ATOM 983 O O . GLY A 1 124 ? 0.891 -8.354 -21.464 1.00 92.94 124 GLY A O 1
ATOM 984 N N . ALA A 1 125 ? -1.092 -7.567 -22.127 1.00 94.44 125 ALA A N 1
ATOM 985 C CA . ALA A 1 125 ? -0.957 -8.094 -23.484 1.00 94.44 125 ALA A CA 1
ATOM 986 C C . ALA A 1 125 ? 0.263 -7.492 -24.205 1.00 94.44 125 ALA A C 1
ATOM 988 O O . ALA A 1 125 ? 1.031 -8.216 -24.836 1.00 94.44 125 ALA A O 1
ATOM 989 N N . LEU A 1 126 ? 0.485 -6.182 -24.060 1.00 95.75 126 LEU A N 1
ATOM 990 C CA . LEU A 1 126 ? 1.644 -5.489 -24.629 1.00 95.75 126 LEU A CA 1
ATOM 991 C C . LEU A 1 126 ? 2.962 -5.825 -23.908 1.00 95.75 126 LEU A C 1
ATOM 993 O O . LEU A 1 126 ? 4.015 -5.824 -24.544 1.00 95.75 126 LEU A O 1
ATOM 997 N N . ALA A 1 127 ? 2.914 -6.153 -22.615 1.00 95.12 127 ALA A N 1
ATOM 998 C CA . ALA A 1 127 ? 4.066 -6.508 -21.784 1.00 95.12 127 ALA A CA 1
ATOM 999 C C . ALA A 1 127 ? 4.723 -7.843 -22.171 1.00 95.12 127 ALA A C 1
ATOM 1001 O O . ALA A 1 127 ? 5.764 -8.193 -21.632 1.00 95.12 127 ALA A O 1
ATOM 1002 N N . HIS A 1 128 ? 4.185 -8.574 -23.149 1.00 94.06 128 HIS A N 1
ATOM 1003 C CA . HIS A 1 128 ? 4.903 -9.689 -23.774 1.00 94.06 128 HIS A CA 1
ATOM 1004 C C . HIS A 1 128 ? 6.103 -9.220 -24.616 1.00 94.06 128 HIS A C 1
ATOM 1006 O O . HIS A 1 128 ? 6.930 -10.037 -25.016 1.00 94.06 128 HIS A O 1
ATOM 1012 N N . TRP A 1 129 ? 6.203 -7.918 -24.898 1.00 94.94 129 TRP A N 1
ATOM 1013 C CA . TRP A 1 129 ? 7.379 -7.311 -25.507 1.00 94.94 129 TRP A CA 1
ATOM 1014 C C . TRP A 1 129 ? 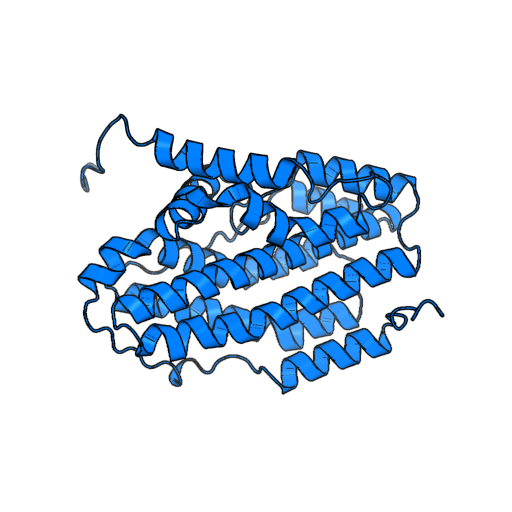8.295 -6.715 -24.433 1.00 94.94 129 TRP A C 1
ATOM 1016 O O . TRP A 1 129 ? 7.876 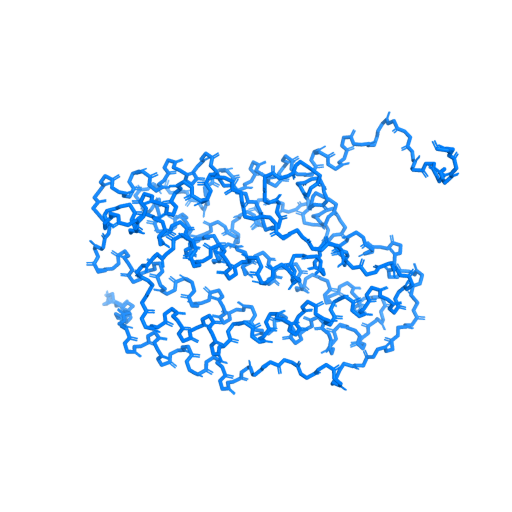-5.813 -23.705 1.00 94.94 129 TRP A O 1
ATOM 1026 N N . ASP A 1 130 ? 9.550 -7.177 -24.375 1.00 92.81 130 ASP A N 1
ATOM 1027 C CA . ASP A 1 130 ? 10.509 -6.858 -23.301 1.00 92.81 130 ASP A CA 1
ATOM 1028 C C . ASP A 1 130 ? 10.578 -5.366 -22.918 1.00 92.81 130 ASP A C 1
ATOM 1030 O O . ASP A 1 130 ? 10.460 -5.054 -21.733 1.00 92.81 130 ASP A O 1
ATOM 1034 N N . PRO A 1 131 ? 10.642 -4.397 -23.857 1.00 94.50 131 PRO A N 1
ATOM 1035 C CA . PRO A 1 131 ? 10.705 -2.993 -23.467 1.00 94.50 131 PRO A CA 1
ATOM 1036 C C . PRO A 1 131 ? 9.453 -2.488 -22.734 1.00 94.50 131 PRO A C 1
ATOM 1038 O O . PRO A 1 131 ? 9.549 -1.590 -21.894 1.00 94.50 131 PRO A O 1
ATOM 1041 N N . ILE A 1 132 ? 8.276 -3.037 -23.049 1.00 95.44 132 ILE A N 1
ATOM 1042 C CA . ILE A 1 132 ? 7.020 -2.718 -22.355 1.00 95.44 132 ILE A CA 1
ATOM 1043 C C . ILE A 1 132 ? 6.935 -3.488 -21.037 1.00 95.44 132 ILE A C 1
ATOM 1045 O O . ILE A 1 132 ? 6.437 -2.941 -20.049 1.00 95.44 132 ILE A O 1
ATOM 1049 N N . HIS A 1 133 ? 7.459 -4.716 -20.994 1.00 95.38 133 HIS A N 1
ATOM 1050 C CA . HIS A 1 133 ? 7.580 -5.497 -19.762 1.00 95.38 133 HIS A CA 1
ATOM 1051 C C . HIS A 1 133 ? 8.354 -4.731 -18.691 1.00 95.38 133 HIS A C 1
ATOM 1053 O O . HIS A 1 133 ? 7.859 -4.564 -17.581 1.00 95.38 133 HIS A O 1
ATOM 1059 N N . ASP A 1 134 ? 9.516 -4.171 -19.028 1.00 95.75 134 ASP A N 1
ATOM 1060 C CA . ASP A 1 134 ? 10.342 -3.435 -18.062 1.00 95.75 134 ASP A CA 1
ATOM 1061 C C . ASP A 1 134 ? 9.664 -2.149 -17.561 1.00 95.75 134 ASP A C 1
ATOM 1063 O O . ASP A 1 134 ? 9.768 -1.797 -16.383 1.00 95.75 134 ASP A O 1
ATOM 1067 N N . ILE A 1 135 ? 8.910 -1.456 -18.424 1.00 96.19 135 ILE A N 1
ATOM 1068 C CA . ILE A 1 135 ? 8.074 -0.318 -18.007 1.00 96.19 135 ILE A CA 1
ATOM 1069 C C . ILE A 1 135 ? 7.003 -0.795 -17.019 1.00 96.19 135 ILE A C 1
ATOM 1071 O O . ILE A 1 135 ? 6.813 -0.176 -15.971 1.00 96.19 135 ILE A O 1
ATOM 1075 N N . SER A 1 136 ? 6.328 -1.901 -17.337 1.00 95.75 136 SER A N 1
AT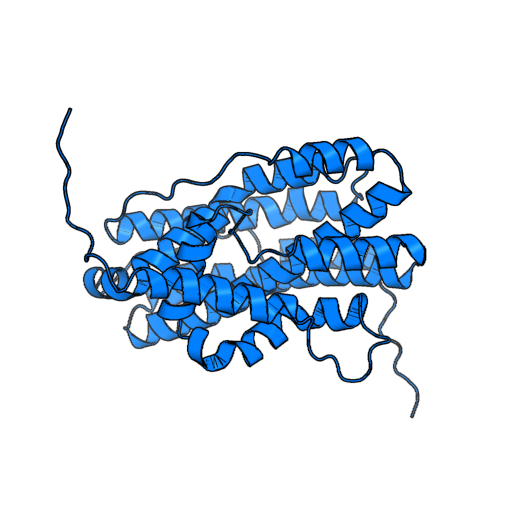OM 1076 C CA . SER A 1 136 ? 5.254 -2.474 -16.519 1.00 95.75 136 SER A CA 1
ATOM 1077 C C . SER A 1 136 ? 5.774 -2.925 -15.154 1.00 95.75 136 SER A C 1
ATOM 1079 O O . SER A 1 136 ? 5.191 -2.564 -14.135 1.00 95.75 136 SER A O 1
ATOM 1081 N N . ARG A 1 137 ? 6.928 -3.603 -15.113 1.00 95.62 137 ARG A N 1
ATOM 1082 C CA . ARG A 1 137 ? 7.636 -3.984 -13.880 1.00 95.62 137 ARG A CA 1
ATOM 1083 C C . ARG A 1 137 ? 7.989 -2.782 -13.020 1.00 95.62 137 ARG A C 1
ATOM 1085 O O . ARG A 1 137 ? 7.722 -2.790 -11.823 1.00 95.62 137 ARG A O 1
ATOM 1092 N N . MET A 1 138 ? 8.545 -1.729 -13.617 1.00 96.50 138 MET A N 1
ATOM 1093 C CA . MET A 1 138 ? 8.880 -0.521 -12.866 1.00 96.50 138 MET A CA 1
ATOM 1094 C C . MET A 1 138 ? 7.624 0.148 -12.292 1.00 96.50 138 MET A C 1
ATOM 1096 O O . MET A 1 138 ? 7.597 0.478 -11.110 1.00 96.50 138 MET A O 1
ATOM 1100 N N . LEU A 1 139 ? 6.565 0.324 -13.090 1.00 95.31 139 LEU A N 1
ATOM 1101 C CA . LEU A 1 139 ? 5.297 0.889 -12.607 1.00 95.31 139 LEU A CA 1
ATOM 1102 C C . LEU A 1 139 ? 4.689 0.051 -11.481 1.00 95.31 139 LEU A C 1
ATOM 1104 O O . LEU A 1 139 ? 4.175 0.608 -10.508 1.00 95.31 139 LEU A O 1
ATOM 1108 N N . TYR A 1 140 ? 4.783 -1.268 -11.605 1.00 94.38 140 TYR A N 1
ATOM 1109 C CA . TYR A 1 140 ? 4.331 -2.206 -10.597 1.00 94.38 140 TYR A CA 1
ATOM 1110 C C . TYR A 1 140 ? 5.105 -2.044 -9.283 1.00 94.38 140 TYR A C 1
ATOM 1112 O O . TYR A 1 140 ? 4.490 -1.793 -8.249 1.00 94.38 140 TYR A O 1
ATOM 1120 N N . TYR A 1 141 ? 6.442 -2.054 -9.318 1.00 96.19 141 TYR A N 1
ATOM 1121 C CA . TYR A 1 141 ? 7.246 -1.891 -8.105 1.00 96.19 141 TYR A CA 1
ATOM 1122 C C . TYR A 1 141 ? 7.040 -0.537 -7.418 1.00 96.19 141 TYR A C 1
ATOM 1124 O O . TYR A 1 141 ? 7.014 -0.461 -6.192 1.00 96.19 141 TYR A O 1
ATOM 1132 N N . LEU A 1 142 ? 6.863 0.539 -8.188 1.00 96.38 142 LEU A N 1
ATOM 1133 C CA . LEU A 1 142 ? 6.555 1.855 -7.624 1.00 96.38 142 LEU A CA 1
ATOM 1134 C C . LEU A 1 142 ? 5.162 1.895 -6.984 1.00 96.38 142 LEU A C 1
ATOM 1136 O O . LEU A 1 142 ? 4.988 2.511 -5.934 1.00 96.38 142 LEU A O 1
ATOM 1140 N N . THR A 1 143 ? 4.180 1.221 -7.589 1.00 94.38 143 THR A N 1
ATOM 1141 C CA . THR A 1 143 ? 2.817 1.131 -7.048 1.00 94.38 143 THR A CA 1
ATOM 1142 C C . THR A 1 143 ? 2.784 0.322 -5.758 1.00 94.38 143 THR A C 1
ATOM 1144 O O . THR A 1 143 ? 2.225 0.810 -4.777 1.00 94.38 143 THR A O 1
ATOM 1147 N N . GLY A 1 144 ? 3.443 -0.840 -5.725 1.00 94.88 144 GLY A N 1
ATOM 1148 C CA . GLY A 1 144 ? 3.584 -1.646 -4.513 1.00 94.88 144 GLY A CA 1
ATOM 1149 C C . GLY A 1 144 ? 4.271 -0.862 -3.399 1.00 94.88 144 GLY A C 1
ATOM 1150 O O . GLY A 1 144 ? 3.676 -0.629 -2.357 1.00 94.88 144 GLY A O 1
ATOM 1151 N N . ALA A 1 145 ? 5.454 -0.291 -3.652 1.00 96.75 145 ALA A N 1
ATOM 1152 C CA . ALA A 1 145 ? 6.153 0.513 -2.644 1.00 96.75 145 ALA A CA 1
ATOM 1153 C C . ALA A 1 145 ? 5.321 1.702 -2.123 1.00 96.75 145 ALA A C 1
ATOM 1155 O O . ALA A 1 145 ? 5.362 2.016 -0.934 1.00 96.75 145 ALA A O 1
ATOM 1156 N N . SER A 1 146 ? 4.574 2.386 -2.994 1.00 94.69 146 SER A N 1
ATOM 1157 C CA . SER A 1 146 ? 3.683 3.468 -2.564 1.00 94.69 146 SER A CA 1
ATOM 1158 C C . SER A 1 146 ? 2.527 2.946 -1.712 1.00 94.69 146 SER A C 1
ATOM 1160 O O . SER A 1 146 ? 2.103 3.646 -0.796 1.00 94.69 146 SER A O 1
ATOM 1162 N N . THR A 1 147 ? 1.997 1.762 -2.013 1.00 94.62 147 THR A N 1
ATOM 1163 C CA . THR A 1 147 ? 0.887 1.131 -1.284 1.00 94.62 147 THR A CA 1
ATOM 1164 C C . THR A 1 147 ? 1.320 0.759 0.127 1.00 94.62 147 THR A C 1
ATOM 1166 O O . THR A 1 147 ? 0.788 1.335 1.075 1.00 94.62 147 THR A O 1
ATOM 1169 N N . GLU A 1 148 ? 2.405 -0.003 0.268 1.00 96.50 148 GLU A N 1
ATOM 1170 C CA . GLU A 1 148 ? 2.885 -0.434 1.591 1.00 96.50 148 GLU A CA 1
ATOM 1171 C C . GLU A 1 148 ? 3.296 0.760 2.448 1.00 96.50 148 GLU A C 1
ATOM 1173 O O . GLU A 1 148 ? 3.127 0.790 3.668 1.00 96.50 148 GLU A O 1
ATOM 1178 N N . ARG A 1 149 ? 3.828 1.823 1.823 1.00 96.25 149 ARG A N 1
ATOM 1179 C CA . ARG A 1 149 ? 4.174 3.031 2.574 1.00 96.25 149 ARG A CA 1
ATOM 1180 C C . ARG A 1 149 ? 2.937 3.758 3.101 1.00 96.25 149 ARG A C 1
ATOM 1182 O O . ARG A 1 149 ? 3.003 4.275 4.216 1.00 96.25 149 ARG A O 1
ATOM 1189 N N . GLN A 1 150 ? 1.848 3.799 2.332 1.00 96.06 150 GLN A N 1
ATOM 1190 C CA . GLN A 1 150 ? 0.563 4.342 2.784 1.00 96.06 150 GLN A CA 1
ATOM 1191 C C . GLN A 1 150 ? -0.006 3.486 3.926 1.00 96.06 150 GLN A C 1
ATOM 1193 O O . GLN A 1 150 ? -0.356 4.043 4.968 1.00 96.06 150 GLN A O 1
ATOM 1198 N N . ALA A 1 151 ? 0.014 2.155 3.787 1.00 95.81 151 ALA A N 1
ATOM 1199 C CA . ALA A 1 151 ? -0.436 1.210 4.811 1.00 95.81 151 ALA A CA 1
ATOM 1200 C C . ALA A 1 151 ? 0.318 1.396 6.140 1.00 95.81 151 ALA A C 1
ATOM 1202 O O . ALA A 1 151 ? -0.299 1.634 7.180 1.00 95.81 151 ALA A O 1
ATOM 1203 N N . VAL A 1 152 ? 1.661 1.443 6.116 1.00 97.06 152 VAL A N 1
ATOM 1204 C CA . VAL A 1 152 ? 2.479 1.702 7.320 1.00 97.06 152 VAL A CA 1
ATOM 1205 C C . VAL A 1 152 ? 2.033 2.965 8.059 1.00 97.06 152 VAL A C 1
ATOM 1207 O O . VAL A 1 152 ? 1.977 2.968 9.293 1.00 97.06 152 VAL A O 1
ATOM 1210 N N . VAL A 1 153 ? 1.783 4.058 7.334 1.00 96.12 153 VAL A N 1
ATOM 1211 C CA . VAL A 1 153 ? 1.413 5.342 7.943 1.00 96.12 153 VAL A CA 1
ATOM 1212 C C . VAL A 1 153 ? -0.005 5.279 8.507 1.00 96.12 153 VAL A C 1
ATOM 1214 O O . VAL A 1 153 ? -0.197 5.655 9.664 1.00 96.12 153 VAL A O 1
ATOM 1217 N N . ALA A 1 154 ? -0.963 4.744 7.745 1.00 96.75 154 ALA A N 1
ATOM 1218 C CA . ALA A 1 154 ? -2.346 4.570 8.183 1.00 96.75 154 ALA A CA 1
ATOM 1219 C C . ALA A 1 154 ? -2.441 3.719 9.450 1.00 96.75 154 ALA A C 1
ATOM 1221 O O . ALA A 1 154 ? -2.980 4.178 10.459 1.00 96.75 154 ALA A O 1
ATOM 1222 N N . TYR A 1 155 ? -1.814 2.543 9.456 1.00 98.25 155 TYR A N 1
ATOM 1223 C CA . TYR A 1 155 ? -1.815 1.673 10.624 1.00 98.25 155 TYR A CA 1
ATOM 1224 C C . TYR A 1 155 ? -1.110 2.294 11.828 1.00 98.25 155 TYR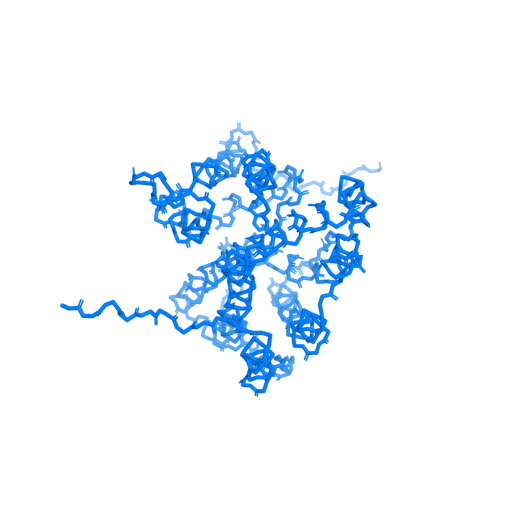 A C 1
ATOM 1226 O O . TYR A 1 155 ? -1.587 2.161 12.951 1.00 98.25 155 TYR A O 1
ATOM 1234 N N . SER A 1 156 ? -0.010 3.026 11.626 1.00 97.88 156 SER A N 1
ATOM 1235 C CA . SER A 1 156 ? 0.686 3.693 12.737 1.00 97.88 156 SER A CA 1
ATOM 1236 C C . SER A 1 156 ? -0.197 4.732 13.436 1.00 97.88 156 SER A C 1
ATOM 1238 O O . SER A 1 156 ? -0.146 4.854 14.662 1.00 97.88 156 SER A O 1
ATOM 1240 N N . ILE A 1 157 ? -1.010 5.471 12.675 1.00 97.62 157 ILE A N 1
ATOM 1241 C CA . ILE A 1 157 ? -1.983 6.410 13.239 1.00 97.62 157 ILE A CA 1
ATOM 1242 C C . ILE A 1 157 ? -3.122 5.645 13.911 1.00 97.62 157 ILE A C 1
ATOM 1244 O O . ILE A 1 157 ? -3.414 5.918 15.072 1.00 97.62 157 ILE A O 1
ATOM 1248 N N . LEU A 1 158 ? -3.711 4.658 13.232 1.00 98.25 158 LEU A N 1
ATOM 1249 C CA . LEU A 1 158 ? -4.834 3.885 13.761 1.00 98.25 158 LEU A CA 1
ATOM 1250 C C . LEU A 1 158 ? -4.488 3.210 15.098 1.00 98.25 158 LEU A C 1
ATOM 1252 O O . LEU A 1 158 ? -5.246 3.337 16.052 1.00 98.25 158 LEU A O 1
ATOM 1256 N N . ILE A 1 159 ? -3.306 2.593 15.218 1.00 98.62 159 ILE A N 1
ATOM 1257 C CA . ILE A 1 159 ? -2.810 2.008 16.479 1.00 98.62 159 ILE A CA 1
ATOM 1258 C C . ILE A 1 159 ? -2.789 3.055 17.592 1.00 98.62 159 ILE A C 1
ATOM 1260 O O . ILE A 1 159 ? -3.264 2.799 18.697 1.00 98.62 159 ILE A O 1
ATOM 1264 N N . ARG A 1 160 ? -2.227 4.239 17.322 1.00 98.38 160 ARG A N 1
ATOM 1265 C CA . ARG A 1 160 ? -2.144 5.312 18.318 1.00 98.38 160 ARG A CA 1
ATOM 1266 C C . ARG A 1 160 ? -3.534 5.760 18.754 1.00 98.38 160 ARG A C 1
ATOM 1268 O O . ARG A 1 160 ? -3.769 5.898 19.949 1.00 98.38 160 ARG A O 1
ATOM 1275 N N . GLU A 1 161 ? -4.440 5.987 17.810 1.00 98.06 161 GLU A N 1
ATOM 1276 C CA . GLU A 1 161 ? -5.776 6.485 18.127 1.00 98.06 161 GLU A CA 1
ATOM 1277 C C . GLU A 1 161 ? -6.634 5.445 18.857 1.00 98.06 161 GLU A C 1
ATOM 1279 O O . GLU A 1 161 ? -7.321 5.802 19.811 1.00 98.06 161 GLU A O 1
ATOM 1284 N N . LEU A 1 162 ? -6.544 4.165 18.483 1.00 98.38 162 LEU A N 1
ATOM 1285 C CA . LEU A 1 162 ? -7.203 3.071 19.202 1.00 98.38 162 LEU A CA 1
ATOM 1286 C C . LEU A 1 162 ? -6.698 2.977 20.647 1.00 98.38 162 LEU A C 1
ATOM 1288 O O . LEU A 1 162 ? -7.500 2.935 21.577 1.00 98.38 162 LEU A O 1
ATOM 1292 N N . LYS A 1 163 ? -5.382 3.074 20.868 1.00 98.38 163 LYS A N 1
ATOM 1293 C CA . LYS A 1 163 ? -4.809 3.128 22.224 1.00 98.38 163 LYS A CA 1
ATOM 1294 C C . LYS A 1 163 ? -5.280 4.330 23.033 1.00 98.38 163 LYS A C 1
ATOM 1296 O O . LYS A 1 163 ? -5.574 4.194 24.215 1.00 98.38 163 LYS A O 1
ATOM 1301 N N . LEU A 1 164 ? -5.381 5.510 22.416 1.00 98.00 164 LEU A N 1
ATOM 1302 C CA . LEU A 1 164 ? -5.926 6.701 23.084 1.00 98.00 164 LEU A CA 1
ATOM 1303 C C . LEU A 1 164 ? -7.394 6.516 23.496 1.00 98.00 164 LEU A C 1
ATOM 1305 O O . LEU A 1 164 ? -7.837 7.143 24.456 1.00 98.00 164 LEU A O 1
ATOM 1309 N N . MET A 1 165 ? -8.131 5.651 22.798 1.00 97.88 165 MET A N 1
ATOM 1310 C CA . MET A 1 165 ? -9.495 5.245 23.147 1.00 97.88 165 MET A CA 1
ATOM 1311 C C . MET A 1 165 ? -9.547 4.102 24.175 1.00 97.88 165 MET A C 1
ATOM 1313 O O . MET A 1 165 ? -10.634 3.753 24.626 1.00 97.88 165 MET A O 1
ATOM 1317 N N . GLY A 1 166 ? -8.400 3.544 24.574 1.00 98.25 166 GLY A N 1
ATOM 1318 C CA . GLY A 1 166 ? -8.302 2.392 25.473 1.00 98.25 166 GLY A CA 1
ATOM 1319 C C . GLY A 1 166 ? -8.484 1.038 24.782 1.00 98.25 166 GLY A C 1
ATOM 1320 O O . GLY A 1 166 ? -8.644 0.031 25.461 1.00 98.25 166 GLY A O 1
ATOM 1321 N N . GLU A 1 167 ? -8.470 0.985 23.450 1.00 98.50 167 GLU A N 1
ATOM 1322 C CA . GLU A 1 167 ? -8.686 -0.232 22.657 1.00 98.50 167 GLU A CA 1
ATOM 1323 C C . GLU A 1 167 ? -7.370 -0.979 22.388 1.00 98.50 167 GLU A C 1
ATOM 1325 O O . GLU A 1 167 ? -6.938 -1.155 21.245 1.00 98.50 167 GLU A O 1
ATOM 1330 N N . ASP A 1 168 ? -6.698 -1.396 23.465 1.00 98.38 168 ASP A N 1
ATOM 1331 C CA . ASP A 1 168 ? -5.367 -2.011 23.399 1.00 98.38 168 ASP A CA 1
ATOM 1332 C C . ASP A 1 168 ? -5.364 -3.374 22.693 1.00 98.38 168 ASP A C 1
ATOM 1334 O O . ASP A 1 168 ? -4.436 -3.665 21.940 1.00 98.38 168 ASP A O 1
ATOM 1338 N N . ALA A 1 169 ? -6.393 -4.200 22.901 1.00 98.31 169 ALA A N 1
ATOM 1339 C CA . ALA A 1 169 ? -6.460 -5.555 22.352 1.00 98.31 169 ALA A CA 1
ATOM 1340 C C . ALA A 1 169 ? -6.419 -5.551 20.816 1.00 98.31 169 ALA A C 1
ATOM 1342 O O . ALA A 1 169 ? -5.511 -6.134 20.216 1.00 98.31 169 ALA A O 1
ATOM 1343 N N . ILE A 1 170 ? -7.328 -4.816 20.169 1.00 97.88 170 ILE A N 1
ATOM 1344 C CA . ILE A 1 170 ? -7.354 -4.710 18.705 1.00 97.88 170 ILE A CA 1
ATOM 1345 C C . ILE A 1 170 ? -6.143 -3.936 18.161 1.00 97.88 170 ILE A C 1
ATOM 1347 O O . ILE A 1 170 ? -5.594 -4.299 17.120 1.00 97.88 170 ILE A O 1
ATOM 1351 N N . ALA A 1 171 ? -5.648 -2.921 18.878 1.00 98.44 171 ALA A N 1
ATOM 1352 C CA . ALA A 1 171 ? -4.455 -2.190 18.458 1.00 98.44 171 ALA A CA 1
ATOM 1353 C C . ALA A 1 171 ? -3.206 -3.089 18.437 1.00 98.44 171 ALA A C 1
ATOM 1355 O O . ALA A 1 171 ? -2.456 -3.068 17.461 1.00 98.44 171 ALA A O 1
ATOM 1356 N N . GLU A 1 172 ? -2.984 -3.888 19.484 1.00 98.44 172 GLU A N 1
ATOM 1357 C CA . GLU A 1 172 ? -1.766 -4.686 19.667 1.00 98.44 172 GLU A CA 1
ATOM 1358 C C . GLU A 1 172 ? -1.793 -6.051 18.987 1.00 98.44 172 GLU A C 1
ATOM 1360 O O . GLU A 1 172 ? -0.729 -6.571 18.651 1.00 98.44 172 GLU A O 1
ATOM 1365 N N . THR A 1 173 ? -2.973 -6.641 18.795 1.00 98.12 173 THR A N 1
ATOM 1366 C CA . THR A 1 173 ? -3.088 -8.026 18.306 1.00 98.12 173 THR A CA 1
ATOM 1367 C C . THR A 1 173 ? -3.654 -8.143 16.894 1.00 98.12 173 THR A C 1
ATOM 1369 O O . THR A 1 173 ? -3.495 -9.194 16.276 1.00 98.12 173 THR A O 1
ATOM 1372 N N . ILE A 1 174 ? -4.245 -7.067 16.358 1.00 98.06 174 ILE A N 1
ATOM 1373 C CA . ILE A 1 174 ? -4.756 -7.007 14.982 1.00 98.06 174 ILE A CA 1
ATOM 1374 C C . ILE A 1 174 ? -3.926 -6.012 14.171 1.00 98.06 174 ILE A C 1
ATOM 1376 O O . ILE A 1 174 ? -3.165 -6.405 13.289 1.00 98.06 174 ILE A O 1
ATOM 1380 N N . ILE A 1 175 ? -4.005 -4.720 14.504 1.00 98.44 175 ILE A N 1
ATOM 1381 C CA . ILE A 1 175 ? -3.448 -3.663 13.648 1.00 98.44 175 ILE A CA 1
ATOM 1382 C C . ILE A 1 175 ? -1.913 -3.626 13.698 1.00 98.44 175 ILE A C 1
ATOM 1384 O O . ILE A 1 175 ? -1.245 -3.488 12.672 1.00 98.44 175 ILE A O 1
ATOM 1388 N N . HIS A 1 176 ? -1.320 -3.746 14.887 1.00 98.44 176 HIS A N 1
ATOM 1389 C CA . HIS A 1 176 ? 0.132 -3.690 15.034 1.00 98.44 176 HIS A CA 1
ATOM 1390 C C . HIS A 1 176 ? 0.869 -4.864 14.363 1.00 98.44 176 HIS A C 1
ATOM 1392 O O . HIS A 1 176 ? 1.864 -4.589 13.688 1.00 98.44 176 HIS A O 1
ATOM 1398 N N . PRO A 1 177 ? 0.421 -6.131 14.471 1.00 98.12 177 PRO A N 1
ATOM 1399 C CA . PRO A 1 177 ? 1.033 -7.247 13.756 1.00 98.12 177 PRO A CA 1
ATOM 1400 C C . PRO A 1 177 ? 0.987 -7.088 12.235 1.00 98.12 177 PRO A C 1
ATOM 1402 O O . PRO A 1 177 ? 2.017 -7.309 11.603 1.00 98.12 177 PRO A O 1
ATOM 1405 N N . ILE A 1 178 ? -0.133 -6.616 11.669 1.00 98.19 178 ILE A N 1
ATOM 1406 C CA . ILE A 1 178 ? -0.246 -6.269 10.238 1.00 98.19 178 ILE A CA 1
ATOM 1407 C C . ILE A 1 178 ? 0.842 -5.248 9.873 1.00 98.19 178 ILE A C 1
ATOM 1409 O O . ILE A 1 178 ? 1.768 -5.524 9.110 1.00 98.19 178 ILE A O 1
ATOM 1413 N N . LYS A 1 179 ? 0.865 -4.119 10.592 1.00 98.00 179 LYS A N 1
ATOM 1414 C CA . LYS A 1 179 ? 1.846 -3.036 10.418 1.00 98.00 179 LYS A CA 1
ATOM 1415 C C . LYS A 1 179 ? 3.313 -3.468 10.565 1.00 98.00 179 LYS A C 1
ATOM 1417 O O . LYS A 1 179 ? 4.217 -2.730 10.155 1.00 98.00 179 LYS A O 1
ATOM 1422 N N . GLN A 1 180 ? 3.609 -4.587 11.227 1.00 97.44 180 GLN A N 1
ATOM 1423 C CA . GLN A 1 180 ? 4.977 -5.101 11.342 1.00 97.44 180 GLN A CA 1
ATOM 1424 C C . GLN A 1 180 ? 5.480 -5.756 10.054 1.00 97.44 180 GLN A C 1
ATOM 1426 O O . GLN A 1 180 ? 6.699 -5.805 9.869 1.00 97.44 180 GLN A O 1
ATOM 1431 N N . GLN A 1 181 ? 4.580 -6.227 9.190 1.00 97.75 181 GLN A N 1
ATOM 1432 C CA . GLN A 1 181 ? 4.914 -6.911 7.939 1.00 97.75 181 GLN A CA 1
ATOM 1433 C C . GLN A 1 181 ? 5.120 -5.909 6.793 1.00 97.75 181 GLN A C 1
ATOM 1435 O O . GLN A 1 181 ? 6.149 -5.985 6.115 1.00 97.75 181 GLN A O 1
ATOM 1440 N N . GLU A 1 182 ? 4.279 -4.870 6.720 1.00 97.56 182 GLU A N 1
ATOM 1441 C CA . GLU A 1 182 ? 4.317 -3.801 5.703 1.00 97.56 182 GLU A CA 1
ATOM 1442 C C . GLU A 1 182 ? 5.710 -3.218 5.377 1.00 97.56 182 GLU A C 1
ATOM 1444 O O . GLU A 1 182 ? 6.062 -3.036 4.207 1.00 97.56 182 GLU A O 1
ATOM 1449 N N . PRO A 1 183 ? 6.596 -2.908 6.356 1.00 97.62 183 PRO A N 1
ATOM 1450 C CA . PRO A 1 183 ? 7.912 -2.351 6.041 1.00 97.62 183 PRO A CA 1
ATOM 1451 C C . PRO A 1 183 ? 8.804 -3.340 5.283 1.00 97.62 183 PRO A C 1
ATOM 1453 O O . PRO A 1 183 ? 9.718 -2.924 4.562 1.00 97.62 183 PRO A O 1
ATOM 1456 N N . GLY A 1 184 ? 8.573 -4.639 5.475 1.00 97.88 184 GLY A N 1
ATOM 1457 C CA . GLY A 1 184 ? 9.233 -5.711 4.749 1.00 97.88 184 GLY A CA 1
ATOM 1458 C C . GLY A 1 184 ? 8.818 -5.730 3.285 1.00 97.88 184 GLY A C 1
ATOM 1459 O O . GLY A 1 184 ? 9.690 -5.684 2.413 1.00 97.88 184 GLY A O 1
ATOM 1460 N N . HIS A 1 185 ? 7.512 -5.694 3.021 1.00 98.12 185 HIS A N 1
ATOM 1461 C CA . HIS A 1 185 ? 6.960 -5.610 1.667 1.00 98.12 185 HIS A CA 1
ATOM 1462 C C . HIS A 1 185 ? 7.418 -4.340 0.954 1.00 98.12 185 HIS A C 1
ATOM 1464 O O . HIS A 1 185 ? 7.999 -4.405 -0.130 1.00 98.12 185 HIS A O 1
ATOM 1470 N N . TYR A 1 186 ? 7.320 -3.187 1.626 1.00 97.81 186 TYR A N 1
ATOM 1471 C CA . TYR A 1 186 ? 7.840 -1.914 1.122 1.00 97.81 186 TYR A CA 1
ATOM 1472 C C . TYR A 1 186 ? 9.306 -2.034 0.692 1.00 97.81 186 TYR A C 1
ATOM 1474 O O . TYR A 1 186 ? 9.713 -1.549 -0.368 1.00 97.81 186 TYR A O 1
ATOM 1482 N N . THR A 1 187 ? 10.121 -2.682 1.528 1.00 97.88 187 THR A N 1
ATOM 1483 C CA . THR A 1 187 ? 11.550 -2.851 1.262 1.00 97.88 187 THR A CA 1
ATOM 1484 C C . THR A 1 187 ? 11.791 -3.763 0.062 1.00 97.88 187 THR A C 1
ATOM 1486 O O . THR A 1 187 ? 12.673 -3.447 -0.736 1.00 97.88 187 THR A O 1
ATOM 1489 N N . PHE A 1 188 ? 10.998 -4.824 -0.121 1.00 98.06 188 PHE A N 1
ATOM 1490 C CA . PHE A 1 188 ? 11.062 -5.671 -1.314 1.00 98.06 188 PHE A CA 1
ATOM 1491 C C . PHE A 1 188 ? 10.824 -4.857 -2.593 1.00 98.06 188 PHE A C 1
ATOM 1493 O O . PHE A 1 188 ? 11.681 -4.832 -3.482 1.00 98.06 188 PHE A O 1
ATOM 1500 N N . TYR A 1 189 ? 9.706 -4.129 -2.666 1.00 98.00 189 TYR A N 1
ATOM 1501 C CA . TYR A 1 189 ? 9.366 -3.309 -3.831 1.00 98.00 189 TYR A CA 1
ATOM 1502 C C . TYR A 1 189 ? 10.419 -2.237 -4.110 1.00 98.00 189 TYR A C 1
ATOM 1504 O O . TYR A 1 189 ? 10.874 -2.065 -5.244 1.00 98.00 189 TYR A O 1
ATOM 1512 N N . LYS A 1 190 ? 10.868 -1.549 -3.055 1.00 97.88 190 LYS A N 1
ATOM 1513 C CA . LYS A 1 190 ? 11.928 -0.547 -3.144 1.00 97.88 190 LYS A CA 1
ATOM 1514 C C . LYS A 1 190 ? 13.221 -1.144 -3.696 1.00 97.88 190 LYS A C 1
ATOM 1516 O O . LYS A 1 190 ? 13.804 -0.557 -4.605 1.00 97.88 190 LYS A O 1
ATOM 1521 N N . MET A 1 191 ? 13.687 -2.266 -3.144 1.00 97.69 191 MET A N 1
ATOM 1522 C CA . MET A 1 191 ? 14.931 -2.901 -3.583 1.00 97.69 191 MET A CA 1
ATOM 1523 C C . MET A 1 191 ? 14.830 -3.374 -5.034 1.00 97.69 191 MET A C 1
ATOM 1525 O O . MET A 1 191 ? 15.792 -3.219 -5.783 1.00 97.69 191 MET A O 1
ATOM 1529 N N . SER A 1 192 ? 13.670 -3.888 -5.445 1.00 97.56 192 SER A N 1
ATOM 1530 C CA . SER A 1 192 ? 13.412 -4.321 -6.821 1.00 97.56 192 SER A CA 1
ATOM 1531 C C . SER A 1 192 ? 13.456 -3.150 -7.808 1.00 97.56 192 SER A C 1
ATOM 1533 O O . SER A 1 192 ? 14.173 -3.213 -8.808 1.00 97.56 192 SER A O 1
ATOM 1535 N N . ALA A 1 193 ? 12.798 -2.030 -7.490 1.00 97.31 193 ALA A N 1
ATOM 1536 C CA . ALA A 1 193 ? 12.861 -0.812 -8.302 1.00 97.31 193 ALA A CA 1
ATOM 1537 C C . ALA A 1 193 ? 14.278 -0.200 -8.336 1.00 97.31 193 ALA A C 1
ATOM 1539 O O . ALA A 1 193 ? 14.769 0.198 -9.394 1.00 97.31 193 ALA A O 1
ATOM 1540 N N . GLU A 1 194 ? 14.968 -0.146 -7.190 1.00 97.06 194 GLU A N 1
ATOM 1541 C CA . GLU A 1 194 ? 16.355 0.330 -7.099 1.00 97.06 194 GLU A CA 1
ATOM 1542 C C . GLU A 1 194 ? 17.306 -0.543 -7.925 1.00 97.06 194 GLU A C 1
ATOM 1544 O O . GLU A 1 194 ? 18.178 -0.006 -8.611 1.00 97.06 194 GLU A O 1
ATOM 1549 N N . LYS A 1 195 ? 17.113 -1.867 -7.913 1.00 96.44 195 LYS A N 1
ATOM 1550 C CA . LYS A 1 195 ? 17.898 -2.804 -8.716 1.00 96.44 195 LYS A CA 1
ATOM 1551 C C . LYS A 1 195 ? 17.709 -2.569 -10.212 1.00 96.44 195 LYS A C 1
ATOM 1553 O O . LYS A 1 195 ? 18.711 -2.458 -10.908 1.00 96.44 195 LYS A O 1
ATOM 1558 N N . MET A 1 196 ? 16.473 -2.417 -10.696 1.00 95.62 196 MET A N 1
ATOM 1559 C CA . MET A 1 196 ? 16.223 -2.127 -12.119 1.00 95.62 196 MET A CA 1
ATOM 1560 C C . MET A 1 196 ? 16.941 -0.850 -12.581 1.00 95.62 196 MET A C 1
ATOM 1562 O O . MET A 1 196 ? 17.535 -0.805 -13.658 1.00 95.62 196 MET A O 1
ATOM 1566 N N . MET A 1 197 ? 16.932 0.194 -11.743 1.00 95.06 197 MET A N 1
ATOM 1567 C CA . MET A 1 197 ? 17.656 1.439 -12.024 1.00 95.06 197 MET A CA 1
ATOM 1568 C C . MET A 1 197 ? 19.178 1.254 -11.984 1.00 95.06 197 MET A C 1
ATOM 1570 O O . MET A 1 197 ? 19.892 1.856 -12.784 1.00 95.06 197 MET A O 1
ATOM 1574 N N . GLN A 1 198 ? 19.677 0.453 -11.042 1.00 94.81 198 GLN A N 1
ATOM 1575 C CA . GLN A 1 198 ? 21.098 0.155 -10.875 1.00 94.81 198 GLN A CA 1
ATOM 1576 C C . GLN A 1 198 ? 21.661 -0.656 -12.047 1.00 94.81 198 GLN A C 1
ATOM 1578 O O . GLN A 1 198 ? 22.770 -0.373 -12.500 1.00 94.81 198 GLN A O 1
ATOM 1583 N N . ASP A 1 199 ? 20.922 -1.664 -12.505 1.00 94.81 199 ASP A N 1
ATOM 1584 C CA . ASP A 1 199 ? 21.363 -2.596 -13.545 1.00 94.81 199 ASP A CA 1
ATOM 1585 C C . ASP A 1 199 ? 21.134 -2.040 -14.961 1.00 94.81 199 ASP A C 1
ATOM 1587 O O . ASP A 1 199 ? 21.733 -2.525 -15.920 1.00 94.81 199 ASP A O 1
ATOM 1591 N N . GLY A 1 200 ? 20.375 -0.946 -15.084 1.00 93.88 200 GLY A N 1
ATOM 1592 C CA . GLY A 1 200 ? 20.141 -0.267 -16.357 1.00 93.88 200 GLY A CA 1
ATOM 1593 C C . GLY A 1 200 ? 19.078 -0.946 -17.217 1.00 93.88 200 GLY A C 1
ATOM 1594 O O . GLY A 1 200 ? 19.119 -0.808 -18.439 1.00 93.88 200 GLY A O 1
ATOM 1595 N N . ASP A 1 201 ? 18.129 -1.641 -16.583 1.00 94.12 201 ASP A N 1
ATOM 1596 C CA . ASP A 1 201 ? 17.066 -2.395 -17.258 1.00 94.12 201 ASP A CA 1
ATOM 1597 C C . ASP A 1 201 ? 16.161 -1.473 -18.100 1.00 94.12 201 ASP A C 1
ATOM 1599 O O . ASP A 1 201 ? 15.684 -1.857 -19.162 1.00 94.12 201 ASP A O 1
ATOM 1603 N N . LEU A 1 202 ? 15.967 -0.215 -17.676 1.00 95.81 202 LEU A N 1
ATOM 1604 C CA . LEU A 1 202 ? 15.211 0.779 -18.444 1.00 95.81 202 LEU A CA 1
ATOM 1605 C C . LEU A 1 202 ? 16.127 1.679 -19.278 1.00 95.81 202 LEU A C 1
ATOM 1607 O O . LEU A 1 202 ? 16.904 2.479 -18.748 1.00 95.81 202 LEU A O 1
ATOM 1611 N N . GLN A 1 203 ? 15.931 1.659 -20.597 1.00 95.69 203 GLN A N 1
ATOM 1612 C CA . GLN A 1 203 ? 16.508 2.653 -21.500 1.00 95.69 203 GLN A CA 1
ATOM 1613 C C . GLN A 1 203 ? 15.956 4.063 -21.207 1.00 95.69 203 GLN A C 1
ATOM 1615 O O . GLN A 1 203 ? 14.849 4.211 -20.676 1.00 95.69 203 GLN A O 1
ATOM 1620 N N . PRO A 1 204 ? 16.657 5.143 -21.610 1.00 94.94 204 PRO A N 1
ATOM 1621 C CA . PRO A 1 204 ? 16.222 6.514 -21.323 1.00 94.94 204 PRO A CA 1
ATOM 1622 C C . PRO A 1 204 ? 14.795 6.849 -21.786 1.00 94.94 204 PRO A C 1
ATOM 1624 O O . PRO A 1 204 ? 14.091 7.598 -21.108 1.00 94.94 204 PRO A O 1
ATOM 1627 N N . TRP A 1 205 ? 14.357 6.289 -22.918 1.00 96.44 205 TRP A N 1
ATOM 1628 C CA . TRP A 1 205 ? 12.998 6.487 -23.425 1.00 96.44 205 TRP A CA 1
ATOM 1629 C C . TRP A 1 205 ? 11.958 5.693 -22.619 1.00 96.44 205 TRP A C 1
ATOM 1631 O O . TRP A 1 205 ? 10.876 6.218 -22.376 1.00 96.44 205 TRP A O 1
ATOM 1641 N N . GLN A 1 206 ? 12.289 4.485 -22.139 1.00 97.06 206 GLN A N 1
ATOM 1642 C CA . GLN A 1 206 ? 11.412 3.709 -21.254 1.00 97.06 206 GLN A CA 1
ATOM 1643 C C . GLN A 1 206 ? 11.206 4.462 -19.943 1.00 97.06 206 GLN A C 1
ATOM 1645 O O . GLN A 1 206 ? 10.074 4.645 -19.518 1.00 97.06 206 GLN A O 1
ATOM 1650 N N . LEU A 1 207 ? 12.276 5.014 -19.359 1.00 95.75 207 LEU A N 1
ATOM 1651 C CA . LEU A 1 207 ? 12.181 5.838 -18.152 1.00 95.75 207 LEU A CA 1
ATOM 1652 C C . LEU A 1 207 ? 11.315 7.092 -18.364 1.00 95.75 207 LEU A C 1
ATOM 1654 O O . LEU A 1 207 ? 10.558 7.483 -17.476 1.00 95.75 207 LEU A O 1
ATOM 1658 N N . PHE A 1 208 ? 11.412 7.729 -19.535 1.00 95.25 208 PHE A N 1
ATOM 1659 C CA . PHE A 1 208 ? 10.536 8.845 -19.897 1.00 95.25 208 PHE A CA 1
ATOM 1660 C C . PHE A 1 208 ? 9.065 8.413 -19.974 1.00 95.25 208 PHE A C 1
ATOM 1662 O O . PHE A 1 208 ? 8.208 9.077 -19.391 1.00 95.25 208 PHE A O 1
ATOM 1669 N N . VAL A 1 209 ? 8.774 7.287 -20.630 1.00 96.50 209 VAL A N 1
ATOM 1670 C CA . VAL A 1 209 ? 7.414 6.735 -20.714 1.00 96.50 209 VAL A CA 1
ATOM 1671 C C . VAL A 1 209 ? 6.890 6.354 -19.329 1.00 96.50 209 VAL A C 1
ATOM 1673 O O . VAL A 1 209 ? 5.770 6.728 -18.995 1.00 96.50 209 VAL A O 1
ATOM 1676 N N . THR A 1 210 ? 7.699 5.714 -18.481 1.00 96.44 210 THR A N 1
ATOM 1677 C CA . THR A 1 210 ? 7.346 5.399 -17.088 1.00 96.44 210 THR A CA 1
ATOM 1678 C C . THR A 1 210 ? 6.953 6.655 -16.315 1.00 96.44 210 THR A C 1
ATOM 1680 O O . THR A 1 210 ? 5.916 6.658 -15.660 1.00 96.44 210 THR A O 1
ATOM 1683 N N . ARG A 1 211 ? 7.720 7.752 -16.420 1.00 95.62 211 ARG A N 1
ATOM 1684 C CA . ARG A 1 211 ? 7.361 9.037 -15.788 1.00 95.62 211 ARG A CA 1
ATOM 1685 C C . ARG A 1 211 ? 6.033 9.577 -16.297 1.00 95.62 211 ARG A C 1
ATOM 1687 O O . ARG A 1 211 ? 5.220 10.031 -15.496 1.00 95.62 211 ARG A O 1
ATOM 1694 N N . LEU A 1 212 ? 5.824 9.544 -17.614 1.00 95.25 212 LEU A N 1
ATOM 1695 C CA . LEU A 1 212 ? 4.599 10.043 -18.228 1.00 95.25 212 LEU A CA 1
ATOM 1696 C C . LEU A 1 212 ? 3.394 9.240 -17.735 1.00 95.25 212 LEU A C 1
ATOM 1698 O O . LEU A 1 212 ? 2.464 9.826 -17.186 1.00 95.25 212 LEU A O 1
ATOM 1702 N N . LEU A 1 213 ? 3.448 7.913 -17.856 1.00 94.00 213 LEU A N 1
ATOM 1703 C CA . LEU A 1 213 ? 2.391 7.016 -17.392 1.00 94.00 213 LEU A CA 1
ATOM 1704 C C . LEU A 1 213 ? 2.132 7.203 -15.899 1.00 94.00 213 LEU A C 1
ATOM 1706 O O . LEU A 1 213 ? 0.983 7.385 -15.508 1.00 94.00 213 LEU A O 1
ATOM 1710 N N . ARG A 1 214 ? 3.186 7.259 -15.074 1.00 94.25 214 ARG A N 1
ATOM 1711 C CA . ARG A 1 214 ? 3.040 7.473 -13.633 1.00 94.25 214 ARG A CA 1
ATOM 1712 C C . ARG A 1 214 ? 2.378 8.813 -13.321 1.00 94.25 214 ARG A C 1
ATOM 1714 O O . ARG A 1 214 ? 1.461 8.845 -12.520 1.00 94.25 214 ARG A O 1
ATOM 1721 N N . SER A 1 215 ? 2.755 9.894 -14.002 1.00 93.00 215 SER A N 1
ATOM 1722 C CA . SER A 1 215 ? 2.162 11.221 -13.776 1.00 93.00 215 SER A CA 1
ATOM 1723 C C . SER A 1 215 ? 0.683 11.331 -14.166 1.00 93.00 215 SER A C 1
ATOM 1725 O O . SER A 1 215 ? -0.028 12.168 -13.617 1.00 93.00 215 SER A O 1
ATOM 1727 N N . GLN A 1 216 ? 0.232 10.520 -15.129 1.00 90.56 216 GLN A N 1
ATOM 1728 C CA . GLN A 1 216 ? -1.135 10.560 -15.663 1.00 90.56 216 GLN A CA 1
ATOM 1729 C C . GLN A 1 216 ? -2.063 9.539 -15.004 1.00 90.56 216 GLN A C 1
ATOM 1731 O O . GLN A 1 216 ? -3.271 9.744 -14.964 1.00 90.56 216 GLN A O 1
ATOM 1736 N N . ALA A 1 217 ? -1.504 8.428 -14.531 1.00 87.06 217 ALA A N 1
ATOM 1737 C CA . ALA A 1 217 ? -2.252 7.274 -14.053 1.00 87.06 217 ALA A CA 1
ATOM 1738 C C . ALA A 1 217 ? -1.941 6.938 -12.585 1.00 87.06 217 ALA A C 1
ATOM 1740 O O . ALA A 1 217 ? -2.272 5.856 -12.115 1.00 87.06 217 ALA A O 1
ATOM 1741 N N . PHE A 1 218 ? -1.278 7.833 -11.849 1.00 92.12 218 PHE A N 1
ATOM 1742 C CA . PHE A 1 218 ? -1.103 7.658 -10.413 1.00 92.12 218 PHE A CA 1
ATOM 1743 C C . PHE A 1 218 ? -2.465 7.597 -9.713 1.00 92.12 218 PHE A C 1
ATOM 1745 O O . PHE A 1 218 ? -3.332 8.440 -9.941 1.00 92.12 218 PHE A O 1
ATOM 1752 N N . THR A 1 219 ? -2.616 6.618 -8.828 1.00 90.62 219 THR A N 1
ATOM 1753 C CA . THR A 1 219 ? -3.737 6.504 -7.900 1.00 90.62 219 THR A CA 1
ATOM 1754 C C . THR A 1 219 ? -3.214 6.136 -6.524 1.00 90.62 219 THR A C 1
ATOM 1756 O O . THR A 1 219 ? -2.189 5.464 -6.397 1.00 90.62 219 THR A O 1
ATOM 1759 N N . LEU A 1 220 ? -3.935 6.574 -5.498 1.00 94.00 220 LEU A N 1
ATOM 1760 C CA . LEU A 1 220 ? -3.669 6.184 -4.120 1.00 94.00 220 LEU A CA 1
ATOM 1761 C C . LEU A 1 220 ? -4.124 4.738 -3.864 1.00 94.00 220 LEU A C 1
ATOM 1763 O O . LEU A 1 220 ? -4.841 4.152 -4.683 1.00 94.00 220 LEU A O 1
ATOM 1767 N N . VAL A 1 221 ? -3.683 4.179 -2.734 1.00 92.44 221 VAL A N 1
ATOM 1768 C CA . VAL A 1 221 ? -3.967 2.788 -2.344 1.00 92.44 221 VAL A CA 1
ATOM 1769 C C . VAL A 1 221 ? -5.465 2.494 -2.399 1.00 92.44 221 VAL A C 1
ATOM 1771 O O . VAL A 1 221 ? -6.263 3.271 -1.878 1.00 92.44 221 VAL A O 1
ATOM 1774 N N . GLY A 1 222 ? -5.849 1.395 -3.054 1.00 91.31 222 GLY A N 1
ATOM 1775 C CA . GLY A 1 222 ? -7.229 0.905 -3.098 1.00 91.31 222 GLY A CA 1
ATOM 1776 C C . GLY A 1 222 ? -8.225 1.733 -3.913 1.00 91.31 222 GLY A C 1
ATOM 1777 O O . GLY A 1 222 ? -9.407 1.401 -3.931 1.00 91.31 222 GLY A O 1
ATOM 1778 N N . VAL A 1 223 ? -7.809 2.834 -4.551 1.00 92.19 223 VAL A N 1
ATOM 1779 C CA . VAL A 1 223 ? -8.739 3.686 -5.312 1.00 92.19 223 VAL A CA 1
ATOM 1780 C C . VAL A 1 223 ? -9.170 3.007 -6.608 1.00 92.19 223 VAL A C 1
ATOM 1782 O O . VAL A 1 223 ? -10.303 3.175 -7.053 1.00 92.19 223 VAL A O 1
ATOM 1785 N N . ASP A 1 224 ? -8.244 2.301 -7.261 1.00 84.69 224 ASP A N 1
ATOM 1786 C CA . ASP A 1 224 ? -8.464 1.525 -8.491 1.00 84.69 224 ASP A CA 1
ATOM 1787 C C . ASP A 1 224 ? -9.236 2.264 -9.592 1.00 84.69 224 ASP A C 1
ATOM 1789 O O . ASP A 1 224 ? -9.833 1.684 -10.503 1.00 84.69 224 ASP A O 1
ATOM 1793 N N . TYR A 1 225 ? -9.089 3.594 -9.592 1.00 86.31 225 TYR A N 1
ATOM 1794 C CA . TYR A 1 225 ? -9.728 4.538 -10.507 1.00 86.31 225 TYR A CA 1
ATOM 1795 C C . TYR A 1 225 ? -11.264 4.497 -10.449 1.00 86.31 225 TYR A C 1
ATOM 1797 O O . TYR A 1 225 ? -11.949 4.914 -11.388 1.00 86.31 225 TYR A O 1
ATOM 1805 N N . VAL A 1 226 ? -11.806 4.013 -9.334 1.00 90.56 226 VAL A N 1
ATOM 1806 C CA . VAL A 1 226 ? -13.220 4.047 -8.995 1.00 90.56 226 VAL A CA 1
ATOM 1807 C C . VAL A 1 226 ? -13.463 5.298 -8.157 1.00 90.56 226 VAL A C 1
ATOM 1809 O O . VAL A 1 226 ? -12.914 5.462 -7.070 1.00 90.56 226 VAL A O 1
ATOM 1812 N N . LYS A 1 227 ? -14.320 6.199 -8.654 1.00 91.94 227 LYS A N 1
ATOM 1813 C CA . LYS A 1 227 ? -14.604 7.483 -7.983 1.00 91.94 227 LYS A CA 1
ATOM 1814 C C . LYS A 1 227 ? -15.096 7.313 -6.546 1.00 91.94 227 LYS A C 1
ATOM 1816 O O . LYS A 1 227 ? -14.748 8.123 -5.696 1.00 91.94 227 LYS A O 1
ATOM 1821 N N . LYS A 1 228 ? -15.894 6.271 -6.292 1.00 93.50 228 LYS A N 1
ATOM 1822 C CA . LYS A 1 228 ? -16.375 5.948 -4.946 1.00 93.50 228 LYS A CA 1
ATOM 1823 C C . LYS A 1 228 ? -15.200 5.660 -4.004 1.00 93.50 228 LYS A C 1
ATOM 1825 O O . LYS A 1 228 ? -15.093 6.316 -2.984 1.00 93.50 228 LYS A O 1
ATOM 1830 N N . TYR A 1 229 ? -14.259 4.803 -4.394 1.00 95.38 229 TYR A N 1
ATOM 1831 C CA . TYR A 1 229 ? -13.104 4.484 -3.548 1.00 95.38 229 TYR A CA 1
ATOM 1832 C C . TYR A 1 229 ? -12.160 5.675 -3.357 1.00 95.38 229 TYR A C 1
ATOM 1834 O O . TYR A 1 229 ? -11.595 5.838 -2.283 1.00 95.38 229 TYR A O 1
ATOM 1842 N N . GLN A 1 230 ? -12.032 6.563 -4.350 1.00 96.19 230 GLN A N 1
ATOM 1843 C CA . GLN A 1 230 ? -11.293 7.820 -4.170 1.00 96.19 230 GLN A CA 1
ATOM 1844 C C . GLN A 1 230 ? -11.908 8.694 -3.070 1.00 96.19 230 GLN A C 1
ATOM 1846 O O . GLN A 1 230 ? -11.201 9.270 -2.248 1.00 96.19 230 GLN A O 1
ATOM 1851 N N . GLN A 1 231 ? -13.233 8.786 -3.053 1.00 95.94 231 GLN A N 1
ATOM 1852 C CA . GLN A 1 231 ? -13.963 9.509 -2.023 1.00 95.94 231 GLN A CA 1
ATOM 1853 C C . GLN A 1 231 ? -13.861 8.810 -0.661 1.00 95.94 231 GLN A C 1
ATOM 1855 O O . GLN A 1 231 ? -13.610 9.482 0.336 1.00 95.94 231 GLN A O 1
ATOM 1860 N N . ASP A 1 232 ? -14.013 7.485 -0.612 1.00 96.56 232 ASP A N 1
ATOM 1861 C CA . ASP A 1 232 ? -13.910 6.707 0.627 1.00 96.56 232 ASP A CA 1
ATOM 1862 C C . ASP A 1 232 ? -12.508 6.860 1.245 1.00 96.56 232 ASP A C 1
ATOM 1864 O O . ASP A 1 232 ? -12.381 7.108 2.443 1.00 96.56 232 ASP A O 1
ATOM 1868 N N . LEU A 1 233 ? -11.455 6.869 0.417 1.00 97.31 233 LEU A N 1
ATOM 1869 C CA . LEU A 1 233 ? -10.099 7.193 0.857 1.00 97.31 233 LEU A CA 1
ATOM 1870 C C . LEU A 1 233 ? -9.987 8.617 1.419 1.00 97.31 233 LEU A C 1
ATOM 1872 O O . LEU A 1 233 ? -9.281 8.835 2.400 1.00 97.31 233 LEU A O 1
ATOM 1876 N N . GLY A 1 234 ? -10.682 9.597 0.836 1.00 97.38 234 GLY A N 1
ATOM 1877 C CA . GLY A 1 234 ? -10.788 10.938 1.417 1.00 97.38 234 GLY A CA 1
ATOM 1878 C C . GLY A 1 234 ? -11.364 10.927 2.837 1.00 97.38 234 GLY A C 1
ATOM 1879 O O . GLY A 1 234 ? -10.906 11.691 3.694 1.00 97.38 234 GLY A O 1
ATOM 1880 N N . GLY A 1 235 ? -12.309 10.019 3.096 1.00 97.19 235 GLY A N 1
ATOM 1881 C CA . GLY A 1 235 ? -12.828 9.720 4.429 1.00 97.19 235 GLY A CA 1
ATOM 1882 C C . GLY A 1 235 ? -11.733 9.212 5.358 1.00 97.19 235 GLY A C 1
ATOM 1883 O O . GLY A 1 235 ? -11.502 9.823 6.397 1.00 97.19 235 GLY A O 1
ATOM 1884 N N . VAL A 1 236 ? -10.971 8.197 4.934 1.00 97.75 236 VAL A N 1
ATOM 1885 C CA . VAL A 1 236 ? -9.824 7.658 5.694 1.00 97.75 236 VAL A CA 1
ATOM 1886 C C . VAL A 1 236 ? -8.814 8.750 6.054 1.00 97.75 236 VAL A C 1
ATOM 1888 O O . VAL A 1 236 ? -8.409 8.880 7.209 1.00 97.75 236 VAL A O 1
ATOM 1891 N N . LEU A 1 237 ? -8.427 9.580 5.081 1.00 97.44 237 LEU A N 1
ATOM 1892 C CA . LEU A 1 237 ? -7.485 10.683 5.297 1.00 97.44 237 LEU A CA 1
ATOM 1893 C C . LEU A 1 237 ? -8.008 11.693 6.328 1.00 97.44 237 LEU A C 1
ATOM 1895 O O . LEU A 1 237 ? -7.224 12.221 7.115 1.00 97.44 237 LEU A O 1
ATOM 1899 N N . THR A 1 238 ? -9.318 11.945 6.342 1.00 96.62 238 THR A N 1
ATOM 1900 C CA . THR A 1 238 ? -9.956 12.869 7.290 1.00 96.62 238 THR A CA 1
ATOM 1901 C C . THR A 1 238 ? -10.104 12.241 8.681 1.00 96.62 238 THR A C 1
ATOM 1903 O O . THR A 1 238 ? -9.763 12.870 9.680 1.00 96.62 238 THR A O 1
ATOM 1906 N N . GLU A 1 239 ? -10.566 10.990 8.772 1.00 96.19 239 GLU A N 1
ATOM 1907 C CA . GLU A 1 239 ? -10.771 10.254 10.033 1.00 96.19 239 GLU A CA 1
ATOM 1908 C C . GLU A 1 239 ? -9.456 10.024 10.793 1.00 96.19 239 GLU A C 1
ATOM 1910 O O . GLU A 1 239 ? -9.413 10.126 12.024 1.00 96.19 239 GLU A O 1
ATOM 1915 N N . LEU A 1 240 ? -8.368 9.775 10.059 1.00 96.56 240 LEU A N 1
ATOM 1916 C CA . LEU A 1 240 ? -7.018 9.631 10.605 1.00 96.56 240 LEU A CA 1
ATOM 1917 C C . LEU A 1 240 ? -6.290 10.978 10.788 1.00 96.56 240 LEU A C 1
ATOM 1919 O O . LEU A 1 240 ? -5.151 10.998 11.252 1.00 96.56 240 LEU A O 1
ATOM 1923 N N . GLY A 1 241 ? -6.920 12.107 10.439 1.00 95.12 241 GLY A N 1
ATOM 1924 C CA . GLY A 1 241 ? -6.349 13.452 10.586 1.00 95.12 241 GLY A CA 1
ATOM 1925 C C . GLY A 1 241 ? -5.143 13.737 9.683 1.00 95.12 241 GLY A C 1
ATOM 1926 O O . GLY A 1 241 ? -4.382 14.667 9.943 1.00 95.12 241 GLY A O 1
ATOM 1927 N N . MET A 1 242 ? -4.946 12.948 8.626 1.00 94.75 242 MET A N 1
ATOM 1928 C CA . MET A 1 242 ? -3.863 13.143 7.654 1.00 94.75 242 MET A CA 1
ATOM 1929 C C . MET A 1 242 ? -4.102 14.356 6.752 1.00 94.75 242 MET A C 1
ATOM 1931 O O . MET A 1 242 ? -3.159 14.899 6.175 1.00 94.75 242 MET A O 1
ATOM 1935 N N . ASP A 1 243 ? -5.352 14.800 6.632 1.00 94.94 243 ASP A N 1
ATOM 1936 C CA . ASP A 1 243 ? -5.731 15.969 5.843 1.00 94.94 243 ASP A CA 1
ATOM 1937 C C . ASP A 1 243 ? -5.163 17.292 6.392 1.00 94.94 243 ASP A C 1
ATOM 1939 O O . ASP A 1 243 ? -5.084 18.277 5.659 1.00 94.94 243 ASP A O 1
ATOM 1943 N N . GLN A 1 244 ? -4.709 17.307 7.649 1.00 93.31 244 GLN A N 1
ATOM 1944 C CA . GLN A 1 244 ? -4.066 18.460 8.290 1.00 93.31 244 GLN A CA 1
ATOM 1945 C C . GLN A 1 244 ? -2.574 18.583 7.944 1.00 93.31 244 GLN A C 1
ATOM 1947 O O . GLN A 1 244 ? -2.012 19.673 8.020 1.00 93.31 244 GLN A O 1
ATOM 1952 N N . GLU A 1 245 ? -1.934 17.483 7.532 1.00 92.94 245 GLU A N 1
ATOM 1953 C CA . GLU A 1 245 ? -0.495 17.407 7.240 1.00 92.94 245 GLU A CA 1
ATOM 1954 C C . GLU A 1 245 ? -0.222 16.762 5.865 1.00 92.94 245 GLU A C 1
ATOM 1956 O O . GLU A 1 245 ? 0.762 16.041 5.678 1.00 92.94 245 GLU A O 1
ATOM 1961 N N . MET A 1 246 ? -1.082 17.023 4.870 1.00 94.94 246 MET A N 1
ATOM 1962 C CA . MET A 1 246 ? -1.021 16.349 3.562 1.00 94.94 246 MET A CA 1
ATOM 1963 C C . MET A 1 246 ? 0.336 16.448 2.866 1.00 94.94 246 MET A C 1
ATOM 1965 O O . MET A 1 246 ? 0.757 15.488 2.228 1.00 94.94 246 MET A O 1
ATOM 1969 N N . GLU A 1 247 ? 1.040 17.578 2.970 1.00 94.81 247 GLU A N 1
ATOM 1970 C CA . GLU A 1 247 ? 2.373 17.722 2.371 1.00 94.81 247 GLU A CA 1
ATOM 1971 C C . GLU A 1 247 ? 3.400 16.781 3.011 1.00 94.81 247 GLU A C 1
ATOM 1973 O O . GLU A 1 247 ? 4.226 16.192 2.310 1.00 94.81 247 GLU A O 1
ATOM 1978 N N . VAL A 1 248 ? 3.334 16.605 4.335 1.00 93.88 248 VAL A N 1
ATOM 1979 C CA . VAL A 1 248 ? 4.197 15.666 5.062 1.00 93.88 248 VAL A CA 1
ATOM 1980 C C . VAL A 1 248 ? 3.880 14.247 4.611 1.00 93.88 248 VAL A C 1
ATOM 1982 O O . VAL A 1 248 ? 4.793 13.483 4.291 1.00 93.88 248 VAL A O 1
ATOM 1985 N N . TYR A 1 249 ? 2.595 13.913 4.498 1.00 94.62 249 TYR A N 1
ATOM 1986 C CA . TYR A 1 249 ? 2.178 12.599 4.033 1.00 94.62 249 TYR A CA 1
ATOM 1987 C C . TYR A 1 249 ? 2.603 12.329 2.583 1.00 94.62 249 TYR A C 1
ATOM 1989 O O . TYR A 1 249 ? 3.237 11.309 2.312 1.00 94.62 249 TYR A O 1
ATOM 1997 N N . ALA A 1 250 ? 2.363 13.276 1.671 1.00 96.00 250 ALA A N 1
ATOM 1998 C CA . ALA A 1 250 ? 2.792 13.212 0.274 1.00 96.00 250 ALA A CA 1
ATOM 1999 C C . ALA A 1 250 ? 4.308 13.003 0.153 1.00 96.00 250 ALA A C 1
ATOM 2001 O O . ALA A 1 250 ? 4.770 12.208 -0.671 1.00 96.00 250 ALA A O 1
ATOM 2002 N N . LYS A 1 251 ? 5.089 13.668 1.012 1.00 94.50 251 LYS A N 1
ATOM 2003 C CA . LYS A 1 251 ? 6.540 13.492 1.085 1.00 94.50 251 LYS A CA 1
ATOM 2004 C C . LYS A 1 251 ? 6.929 12.089 1.526 1.00 94.50 251 LYS A C 1
ATOM 2006 O O . LYS A 1 251 ? 7.845 11.514 0.944 1.00 94.50 251 LYS A O 1
ATOM 2011 N N . GLU A 1 252 ? 6.253 11.527 2.521 1.00 92.94 252 GLU A N 1
ATOM 2012 C CA . GLU A 1 252 ? 6.544 10.180 3.014 1.00 92.94 252 GLU A CA 1
ATOM 2013 C C . GLU A 1 252 ? 6.290 9.097 1.960 1.00 92.94 252 GLU A C 1
ATOM 2015 O O . GLU A 1 252 ? 7.117 8.194 1.811 1.00 92.94 252 GLU A O 1
ATOM 2020 N N . ILE A 1 253 ? 5.201 9.208 1.194 1.00 94.06 253 ILE A N 1
ATOM 2021 C CA . ILE A 1 253 ? 4.815 8.194 0.198 1.00 94.06 253 ILE A CA 1
ATOM 2022 C C . ILE A 1 253 ? 5.472 8.422 -1.176 1.00 94.06 253 ILE A C 1
ATOM 2024 O O . ILE A 1 253 ? 5.762 7.465 -1.888 1.00 94.06 253 ILE A O 1
ATOM 2028 N N . GLY A 1 254 ? 5.798 9.670 -1.536 1.00 94.31 254 GLY A N 1
ATOM 2029 C CA . GLY A 1 254 ? 6.364 10.026 -2.844 1.00 94.31 254 GLY A CA 1
ATOM 2030 C C . GLY A 1 254 ? 7.895 10.045 -2.929 1.00 94.31 254 GLY A C 1
ATOM 2031 O O . GLY A 1 254 ? 8.457 10.150 -4.024 1.00 94.31 254 GLY A O 1
ATOM 2032 N N . ARG A 1 255 ? 8.606 9.924 -1.799 1.00 93.56 255 ARG A N 1
ATOM 2033 C CA . ARG A 1 255 ? 10.075 10.059 -1.737 1.00 93.56 255 ARG A CA 1
ATOM 2034 C C . ARG A 1 255 ? 10.826 9.067 -2.620 1.00 93.56 255 ARG A C 1
ATOM 2036 O O . ARG A 1 255 ? 11.849 9.421 -3.211 1.00 93.56 255 ARG A O 1
ATOM 2043 N N . LEU A 1 256 ? 10.357 7.819 -2.687 1.00 94.56 256 LEU A N 1
ATOM 2044 C CA . LEU A 1 256 ? 10.994 6.793 -3.514 1.00 94.56 256 LEU A CA 1
ATOM 2045 C C . LEU A 1 256 ? 10.921 7.176 -4.996 1.00 94.56 256 LEU A C 1
ATOM 2047 O O . LEU A 1 256 ? 11.933 7.135 -5.693 1.00 94.56 256 LEU A O 1
ATOM 2051 N N . GLU A 1 257 ? 9.752 7.612 -5.461 1.00 95.06 257 GLU A N 1
ATOM 2052 C CA . GLU A 1 257 ? 9.554 8.025 -6.849 1.00 95.06 257 GLU A CA 1
ATOM 2053 C C . GLU A 1 257 ? 10.345 9.283 -7.199 1.00 95.06 257 GLU A C 1
ATOM 2055 O O . GLU A 1 257 ? 10.970 9.323 -8.259 1.00 95.06 257 GLU A O 1
ATOM 2060 N N . ALA A 1 258 ? 10.403 10.277 -6.307 1.00 94.06 258 ALA A N 1
ATOM 2061 C CA . ALA A 1 258 ? 11.284 11.429 -6.500 1.00 94.06 258 ALA A CA 1
ATOM 2062 C C . ALA A 1 258 ? 12.746 10.993 -6.669 1.00 94.06 258 ALA A C 1
ATOM 2064 O O . ALA A 1 258 ? 13.421 11.420 -7.606 1.00 94.06 258 ALA A O 1
ATOM 2065 N N . LYS A 1 259 ? 13.224 10.075 -5.819 1.00 92.94 259 LYS A N 1
ATOM 2066 C CA . LYS A 1 259 ? 14.593 9.554 -5.893 1.00 92.94 259 LYS A CA 1
ATOM 2067 C C . LYS A 1 259 ? 14.859 8.778 -7.186 1.00 92.94 259 LYS A C 1
ATOM 2069 O O . LYS A 1 259 ? 15.920 8.953 -7.776 1.00 92.94 259 LYS A O 1
ATOM 2074 N N . LEU A 1 260 ? 13.959 7.894 -7.610 1.00 93.81 260 LEU A N 1
ATOM 2075 C CA . LEU A 1 260 ? 14.220 6.998 -8.744 1.00 93.81 260 LEU A CA 1
ATOM 2076 C C . LEU A 1 260 ? 13.900 7.649 -10.084 1.00 93.81 260 LEU A C 1
ATOM 2078 O O . LEU A 1 260 ? 14.718 7.636 -11.004 1.00 93.81 260 LEU A O 1
ATOM 2082 N N . LEU A 1 261 ? 12.720 8.251 -10.194 1.00 92.25 261 LEU A N 1
ATOM 2083 C CA . LEU A 1 261 ? 12.260 8.828 -11.442 1.00 92.25 261 LEU A CA 1
ATOM 2084 C C . LEU A 1 261 ? 12.766 10.258 -11.614 1.00 92.25 261 LEU A C 1
ATOM 2086 O O . LEU A 1 261 ? 13.085 10.629 -12.737 1.00 92.25 261 LEU A O 1
ATOM 2090 N N . TRP A 1 262 ? 12.919 11.051 -10.557 1.00 88.62 262 TRP A N 1
ATOM 2091 C CA . TRP A 1 262 ? 13.155 12.497 -10.679 1.00 88.62 262 TRP A CA 1
ATOM 2092 C C . TRP A 1 262 ? 14.491 12.974 -10.096 1.00 88.62 262 TRP A C 1
ATOM 2094 O O . TRP A 1 262 ? 14.687 14.170 -9.940 1.00 88.62 262 TRP A O 1
ATOM 2104 N N . ALA A 1 263 ? 15.471 12.087 -9.875 1.00 79.31 263 ALA A N 1
ATOM 2105 C CA . ALA A 1 263 ? 16.778 12.428 -9.279 1.00 79.31 263 ALA A CA 1
ATOM 2106 C C . ALA A 1 263 ? 17.554 13.588 -9.941 1.00 79.31 263 ALA A C 1
ATOM 2108 O O . ALA A 1 263 ? 18.464 14.147 -9.328 1.00 79.31 263 ALA A O 1
ATOM 2109 N N . LYS A 1 264 ? 17.256 13.926 -11.202 1.00 72.81 264 LYS A N 1
ATOM 2110 C CA . LYS A 1 264 ? 17.889 15.052 -11.911 1.00 72.81 264 LYS A CA 1
ATOM 2111 C C . LYS A 1 264 ? 17.214 16.398 -11.629 1.00 72.81 264 LYS A C 1
ATOM 2113 O O . LYS A 1 264 ? 17.801 17.427 -11.957 1.00 72.81 264 LYS A O 1
ATOM 2118 N N . ASP A 1 265 ? 16.020 16.388 -11.048 1.00 75.88 265 ASP A N 1
ATOM 2119 C CA . ASP A 1 265 ? 15.258 17.583 -10.727 1.00 75.88 265 ASP A CA 1
ATOM 2120 C C . ASP A 1 265 ? 15.669 18.109 -9.347 1.00 75.88 265 ASP A C 1
ATOM 2122 O O . ASP A 1 265 ? 15.491 17.457 -8.314 1.00 75.88 265 ASP A O 1
ATOM 2126 N N . LYS A 1 266 ? 16.335 19.265 -9.328 1.00 71.56 266 LYS A N 1
ATOM 2127 C CA . LYS A 1 266 ? 16.923 19.803 -8.098 1.00 71.56 266 LYS A CA 1
ATOM 2128 C C . LYS A 1 266 ? 15.820 20.363 -7.207 1.00 71.56 266 LYS A C 1
ATOM 2130 O O . LYS A 1 266 ? 15.170 21.333 -7.572 1.00 71.56 266 LYS A O 1
ATOM 2135 N N . GLY A 1 267 ? 15.702 19.815 -5.999 1.00 78.00 267 GLY A N 1
ATOM 2136 C CA . GLY A 1 267 ? 14.796 20.332 -4.970 1.00 78.00 267 GLY A CA 1
ATOM 2137 C C . GLY A 1 267 ? 13.385 19.744 -5.002 1.00 78.00 267 GLY A C 1
ATOM 2138 O O . GLY A 1 267 ? 12.545 20.200 -4.234 1.00 78.00 267 GLY A O 1
ATOM 2139 N N . MET A 1 268 ? 13.118 18.731 -5.837 1.00 87.31 268 MET A N 1
ATOM 2140 C CA . MET A 1 268 ? 11.861 17.984 -5.770 1.00 87.31 268 MET A CA 1
ATOM 2141 C C . MET A 1 268 ? 11.887 17.013 -4.582 1.00 87.31 268 MET A C 1
ATOM 2143 O O . MET A 1 268 ? 12.601 16.011 -4.604 1.00 87.31 268 MET A O 1
ATOM 2147 N N . ASP A 1 269 ? 11.092 17.305 -3.553 1.00 87.44 269 ASP A N 1
ATOM 2148 C CA . ASP A 1 269 ? 10.933 16.429 -2.386 1.00 87.44 269 ASP A CA 1
ATOM 2149 C C . ASP A 1 269 ? 10.071 15.193 -2.700 1.00 87.44 269 ASP A C 1
ATOM 2151 O O . ASP A 1 269 ? 10.381 14.085 -2.257 1.00 87.44 269 ASP A O 1
ATOM 2155 N N . PHE A 1 270 ? 9.001 15.386 -3.476 1.00 93.31 270 PHE A N 1
ATOM 2156 C CA . PHE A 1 270 ? 8.088 14.353 -3.967 1.00 93.31 270 PHE A CA 1
ATOM 2157 C C . PHE A 1 270 ? 7.397 14.829 -5.264 1.00 93.31 270 PHE A C 1
ATOM 2159 O O . PHE A 1 270 ? 7.311 16.038 -5.498 1.00 93.31 270 PHE A O 1
ATOM 2166 N N . PRO A 1 271 ? 6.897 13.923 -6.126 1.00 94.31 271 PRO A N 1
ATOM 2167 C CA . PRO A 1 271 ? 6.190 14.323 -7.341 1.00 94.31 271 PRO A CA 1
ATOM 2168 C C . PRO A 1 271 ? 4.834 15.005 -7.046 1.00 94.31 271 PRO A C 1
ATOM 2170 O O . PRO A 1 271 ? 4.059 14.479 -6.246 1.00 94.31 271 PRO A O 1
ATOM 2173 N N . PRO A 1 272 ? 4.469 16.116 -7.721 1.00 93.81 272 PRO A N 1
ATOM 2174 C CA . PRO A 1 272 ? 3.267 16.895 -7.384 1.00 93.81 272 PRO A CA 1
ATOM 2175 C C . PRO A 1 272 ? 1.935 16.133 -7.461 1.00 93.81 272 PRO A C 1
ATOM 2177 O O . PRO A 1 272 ? 0.971 16.510 -6.797 1.00 93.81 272 PRO A O 1
ATOM 2180 N N . TYR A 1 273 ? 1.866 15.063 -8.261 1.00 95.06 273 TYR A N 1
ATOM 2181 C CA . TYR A 1 273 ? 0.648 14.262 -8.397 1.00 95.06 273 TYR A CA 1
ATOM 2182 C C . TYR A 1 273 ? 0.250 13.537 -7.104 1.00 95.06 273 TYR A C 1
ATOM 2184 O O . TYR A 1 273 ? -0.934 13.292 -6.919 1.00 95.06 273 TYR A O 1
ATOM 2192 N N . PHE A 1 274 ? 1.181 13.273 -6.179 1.00 96.38 274 PHE A N 1
ATOM 2193 C CA . PHE A 1 274 ? 0.846 12.702 -4.869 1.00 96.38 274 PHE A CA 1
ATOM 2194 C C . PHE A 1 274 ? -0.047 13.640 -4.055 1.00 96.38 274 PHE A C 1
ATOM 2196 O O . PHE A 1 274 ? -1.146 13.263 -3.657 1.00 96.38 274 PHE A O 1
ATOM 2203 N N . LEU A 1 275 ? 0.404 14.883 -3.855 1.00 96.56 275 LEU A N 1
ATOM 2204 C CA . LEU A 1 275 ? -0.359 15.888 -3.114 1.00 96.56 275 LEU A CA 1
ATOM 2205 C C . LEU A 1 275 ? -1.678 16.210 -3.815 1.00 96.56 275 LEU A C 1
ATOM 2207 O O . LEU A 1 275 ? -2.711 16.307 -3.162 1.00 96.56 275 LEU A O 1
ATOM 2211 N N . LYS A 1 276 ? -1.654 16.311 -5.150 1.00 96.44 276 LYS A N 1
ATOM 2212 C CA . LYS A 1 276 ? -2.867 16.520 -5.940 1.00 96.44 276 LYS A CA 1
ATOM 2213 C C . LYS A 1 276 ? -3.902 15.417 -5.688 1.00 96.44 276 LYS A C 1
ATOM 2215 O O . LYS A 1 276 ? -5.042 15.740 -5.384 1.00 96.44 276 LYS A O 1
ATOM 2220 N N . SER A 1 277 ? -3.521 14.142 -5.772 1.00 96.25 277 SER A N 1
ATOM 2221 C CA . SER A 1 277 ? -4.459 13.032 -5.552 1.00 96.25 277 SER A CA 1
ATOM 2222 C C . SER A 1 277 ? -4.985 12.967 -4.116 1.00 96.25 277 SER A C 1
ATOM 2224 O O . SER A 1 277 ? -6.148 12.614 -3.918 1.00 96.25 277 SER A O 1
ATOM 2226 N N . LEU A 1 278 ? -4.167 13.323 -3.117 1.00 96.88 278 LEU A N 1
ATOM 2227 C CA . LEU A 1 278 ? -4.610 13.427 -1.720 1.00 96.88 278 LEU A CA 1
ATOM 2228 C C . LEU A 1 278 ? -5.670 14.522 -1.559 1.00 96.88 278 LEU A C 1
ATOM 2230 O O . LEU A 1 278 ? -6.744 14.258 -1.020 1.00 96.88 278 LEU A O 1
ATOM 2234 N N . GLN A 1 279 ? -5.393 15.714 -2.094 1.00 97.19 279 GLN A N 1
ATOM 2235 C CA . GLN A 1 279 ? -6.315 16.846 -2.054 1.00 97.19 279 GLN A CA 1
ATOM 2236 C C . GLN A 1 279 ? -7.630 16.514 -2.763 1.00 97.19 279 GLN A C 1
ATOM 2238 O O . GLN A 1 279 ? -8.693 16.704 -2.187 1.00 97.19 279 GLN A O 1
ATOM 2243 N N . GLU A 1 280 ? -7.565 15.945 -3.970 1.00 96.56 280 GLU A N 1
ATOM 2244 C CA . GLU A 1 280 ? -8.756 15.550 -4.728 1.00 96.56 280 GLU A CA 1
ATOM 2245 C C . GLU A 1 280 ? -9.614 14.536 -3.961 1.00 96.56 280 GLU A C 1
ATOM 2247 O O . GLU A 1 280 ? -10.836 14.657 -3.950 1.00 96.56 280 GLU A O 1
ATOM 2252 N N . SER A 1 281 ? -8.995 13.563 -3.287 1.00 97.00 281 SER A N 1
ATOM 2253 C CA . SER A 1 281 ? -9.722 12.561 -2.493 1.00 97.00 281 SER A CA 1
ATOM 2254 C C . SER A 1 281 ? -10.460 13.207 -1.317 1.00 97.00 281 SER A C 1
ATOM 2256 O O . SER A 1 281 ? -11.651 12.966 -1.115 1.00 97.00 281 SER A O 1
ATOM 2258 N N . VAL A 1 282 ? -9.786 14.090 -0.574 1.00 97.12 282 VAL A N 1
ATOM 2259 C CA . VAL A 1 282 ? -10.393 14.814 0.552 1.00 97.12 282 VAL A CA 1
ATOM 2260 C C . VAL A 1 282 ? -11.452 15.815 0.095 1.00 97.12 282 VAL A C 1
ATOM 2262 O O . VAL A 1 282 ? -12.493 15.921 0.740 1.00 97.12 282 VAL A O 1
ATOM 2265 N N . ASP A 1 283 ? -11.242 16.509 -1.021 1.00 96.38 283 ASP A N 1
ATOM 2266 C CA . ASP A 1 283 ? -12.232 17.421 -1.598 1.00 96.38 283 ASP A CA 1
ATOM 2267 C C . ASP A 1 283 ? -13.488 16.662 -2.037 1.00 96.38 283 ASP A C 1
ATOM 2269 O O . ASP A 1 283 ? -14.601 17.131 -1.804 1.00 96.38 283 ASP A O 1
ATOM 2273 N N . MET A 1 284 ? -13.333 15.468 -2.620 1.00 95.31 284 MET A N 1
ATOM 2274 C CA . MET A 1 284 ? -14.460 14.599 -2.971 1.00 95.31 284 MET A CA 1
ATOM 2275 C C . MET A 1 284 ? -15.246 14.159 -1.733 1.00 95.31 284 MET A C 1
ATOM 2277 O O . MET A 1 284 ? -16.475 14.203 -1.759 1.00 95.31 284 MET A O 1
ATOM 2281 N N . TYR A 1 285 ? -14.561 13.780 -0.652 1.00 95.44 285 TYR A N 1
ATOM 2282 C CA . TYR A 1 285 ? -15.199 13.419 0.616 1.00 95.44 285 TYR A CA 1
ATOM 2283 C C . TYR A 1 285 ? -15.919 14.614 1.264 1.00 95.44 285 TYR A C 1
ATOM 2285 O O . TYR A 1 285 ? -17.110 14.546 1.562 1.00 95.44 285 TYR A O 1
ATOM 2293 N N . LYS A 1 286 ? -15.238 15.756 1.417 1.00 92.75 286 LYS A N 1
ATOM 2294 C CA . LYS A 1 286 ? -15.803 16.970 2.035 1.00 92.75 286 LYS A CA 1
ATOM 2295 C C . LYS A 1 286 ? -16.902 17.609 1.188 1.00 92.75 286 LYS A C 1
ATOM 2297 O O . LYS A 1 286 ? -17.843 18.174 1.738 1.00 92.75 286 LYS A O 1
ATOM 2302 N N . GLY A 1 287 ? -16.814 17.499 -0.137 1.00 84.94 287 GLY A N 1
ATOM 2303 C CA . GLY A 1 287 ? -17.804 18.006 -1.088 1.00 84.94 287 GLY A CA 1
ATOM 2304 C C . GLY A 1 287 ? -19.183 17.348 -0.970 1.00 84.94 287 GLY A C 1
ATOM 2305 O O . GLY A 1 287 ? -20.161 17.913 -1.454 1.00 84.94 287 GLY A O 1
ATOM 2306 N N . GLN A 1 288 ? -19.290 16.208 -0.279 1.00 71.88 288 GLN A N 1
ATOM 2307 C CA . GLN A 1 288 ? -20.577 15.616 0.104 1.00 71.88 288 GLN A CA 1
ATOM 2308 C C . GLN A 1 288 ? -21.306 16.427 1.183 1.00 71.88 288 GLN A C 1
ATOM 2310 O O . GLN A 1 288 ? -22.528 16.359 1.302 1.00 71.88 288 GLN A O 1
ATOM 2315 N N . GLY A 1 289 ? -20.565 17.235 1.945 1.00 52.53 289 GLY A N 1
ATOM 2316 C CA . GLY A 1 289 ? -21.043 18.047 3.059 1.00 52.53 289 GLY A CA 1
ATOM 2317 C C . GLY A 1 289 ? -21.864 19.275 2.664 1.00 52.53 289 GLY A C 1
ATOM 2318 O O . GLY A 1 289 ? -21.709 20.319 3.293 1.00 52.53 289 GLY A O 1
ATOM 2319 N N . ASN A 1 290 ? -22.725 19.181 1.644 1.00 44.72 290 ASN A N 1
ATOM 2320 C CA . ASN A 1 290 ? -23.760 20.195 1.424 1.00 44.72 290 ASN A CA 1
ATOM 2321 C C . ASN A 1 290 ? -25.056 19.725 0.739 1.00 44.72 290 ASN A C 1
ATOM 2323 O O . ASN A 1 290 ? -25.819 20.578 0.298 1.00 44.72 290 ASN A O 1
ATOM 2327 N N . PHE A 1 291 ? -25.345 18.420 0.683 1.00 42.81 291 PHE A N 1
ATOM 2328 C CA . PHE A 1 291 ? -26.691 17.907 0.385 1.00 42.81 291 PHE A CA 1
ATOM 2329 C C . PHE A 1 291 ? -26.896 16.562 1.106 1.00 42.81 291 PHE A C 1
ATOM 2331 O O . PHE A 1 291 ? -26.502 15.519 0.606 1.00 42.81 291 PHE A O 1
ATOM 2338 N N . ASP A 1 292 ? -27.511 16.635 2.287 1.00 35.16 292 ASP A N 1
ATOM 2339 C CA . ASP A 1 292 ? -28.092 15.540 3.076 1.00 35.16 292 ASP A CA 1
ATOM 2340 C C . ASP A 1 292 ? -27.149 14.514 3.738 1.00 35.16 292 ASP A C 1
ATOM 2342 O O . ASP A 1 292 ? -26.495 13.678 3.118 1.00 35.16 292 ASP A O 1
ATOM 2346 N N . ALA A 1 293 ? -27.189 14.523 5.076 1.00 31.41 293 ALA A N 1
ATOM 2347 C CA . ALA A 1 293 ? -26.854 13.376 5.913 1.00 31.41 293 ALA A CA 1
ATOM 2348 C C . ALA A 1 293 ? -27.541 12.104 5.371 1.00 31.41 293 ALA A C 1
ATOM 2350 O O . ALA A 1 293 ? -28.671 12.200 4.882 1.00 31.41 293 ALA A O 1
ATOM 2351 N N . PRO A 1 294 ? -26.925 10.911 5.475 1.00 34.03 294 PRO A N 1
ATOM 2352 C CA . PRO A 1 294 ? -27.487 9.703 4.891 1.00 34.03 294 PRO A CA 1
ATOM 2353 C C . PRO A 1 294 ? -28.836 9.387 5.544 1.00 34.03 294 PRO A C 1
ATOM 2355 O O . PRO A 1 294 ? -28.917 8.915 6.680 1.00 34.03 294 PRO A O 1
ATOM 2358 N N . VAL A 1 295 ? -29.916 9.651 4.809 1.00 36.88 295 VAL A N 1
ATOM 2359 C CA . VAL A 1 295 ? -31.242 9.150 5.145 1.00 36.88 295 VAL A CA 1
ATOM 2360 C C . VAL A 1 295 ? -31.212 7.654 4.877 1.00 36.88 295 VAL A C 1
ATOM 2362 O O . VAL A 1 295 ? -31.162 7.202 3.734 1.00 36.88 295 VAL A O 1
ATOM 2365 N N . ASN A 1 296 ? -31.241 6.884 5.959 1.00 38.97 296 ASN A N 1
ATOM 2366 C CA . ASN A 1 296 ? -31.652 5.491 5.945 1.00 38.97 296 ASN A CA 1
ATOM 2367 C C . ASN A 1 296 ? -32.982 5.383 5.186 1.00 38.97 296 ASN A C 1
ATOM 2369 O O . ASN A 1 296 ? -34.023 5.752 5.722 1.00 38.97 296 ASN A O 1
ATOM 2373 N N . ASN A 1 297 ? -32.961 4.864 3.961 1.00 30.91 297 ASN A N 1
ATOM 2374 C CA . ASN A 1 297 ? -34.172 4.388 3.309 1.00 30.91 297 ASN A CA 1
ATOM 2375 C C . ASN A 1 297 ? -33.884 3.072 2.585 1.00 30.91 297 ASN A C 1
ATOM 2377 O O . ASN A 1 297 ? -33.672 3.001 1.377 1.00 30.91 297 ASN A O 1
ATOM 2381 N N . ARG A 1 298 ? -33.906 1.995 3.379 1.00 37.22 298 ARG A N 1
ATOM 2382 C CA . ARG A 1 298 ? -34.433 0.716 2.899 1.00 37.22 298 ARG A CA 1
ATOM 2383 C C . ARG A 1 298 ? -35.904 0.936 2.520 1.00 37.22 298 ARG A C 1
ATOM 2385 O O . ARG A 1 298 ? -36.596 1.677 3.209 1.00 37.22 298 ARG A O 1
ATOM 2392 N N . PHE A 1 299 ? -36.345 0.221 1.486 1.00 37.59 299 PHE A N 1
ATOM 2393 C CA . PHE A 1 299 ? -37.690 0.169 0.889 1.00 37.59 299 PHE A CA 1
ATOM 2394 C C . PHE A 1 299 ? -37.984 1.186 -0.224 1.00 37.59 299 PHE A C 1
ATOM 2396 O O . PHE A 1 299 ? -38.422 2.301 0.031 1.00 37.59 299 PHE A O 1
ATOM 2403 N N . MET A 1 300 ? -37.886 0.724 -1.476 1.00 29.19 300 MET A N 1
ATOM 2404 C CA . MET A 1 300 ? -39.062 0.532 -2.340 1.00 29.19 300 MET A CA 1
ATOM 2405 C C . MET A 1 300 ? -38.686 -0.269 -3.605 1.00 29.19 300 MET A C 1
ATOM 2407 O O . MET A 1 300 ? -37.894 0.208 -4.404 1.00 29.19 300 MET A O 1
ATOM 2411 N N . ILE A 1 301 ? -39.278 -1.474 -3.683 1.00 37.31 301 ILE A N 1
ATOM 2412 C CA . ILE A 1 301 ? -39.588 -2.3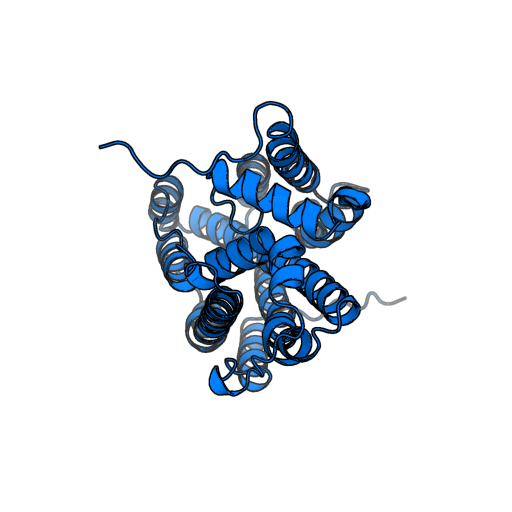69 -4.826 1.00 37.31 301 ILE A CA 1
ATOM 2413 C C . ILE A 1 301 ? -38.555 -2.480 -5.954 1.00 37.31 301 ILE A C 1
ATOM 2415 O O . ILE A 1 301 ? -38.477 -1.562 -6.796 1.00 37.31 301 ILE A O 1
#